Protein AF-A0A6N9HNX1-F1 (afdb_monomer)

Radius of gyration: 22.69 Å; Cα contacts (8 Å, |Δi|>4): 381; chains: 1; bounding box: 39×51×78 Å

Structure (mmCIF, N/CA/C/O backbone):
data_AF-A0A6N9HNX1-F1
#
_entry.id   AF-A0A6N9HNX1-F1
#
loop_
_atom_site.group_PDB
_atom_site.id
_atom_site.type_symbol
_atom_site.label_atom_id
_atom_site.label_alt_id
_atom_site.label_comp_id
_atom_site.label_asym_id
_atom_site.label_entity_id
_atom_site.label_seq_id
_atom_site.pdbx_PDB_ins_code
_atom_site.Cartn_x
_atom_site.Cartn_y
_atom_site.Cartn_z
_atom_site.occupancy
_atom_site.B_iso_or_equiv
_atom_site.auth_seq_id
_atom_site.auth_comp_id
_atom_site.auth_asym_id
_atom_site.auth_atom_id
_atom_site.pdbx_PDB_model_num
ATOM 1 N N . MET A 1 1 ? -22.669 -34.536 55.429 1.00 43.69 1 MET A N 1
ATOM 2 C CA . MET A 1 1 ? -21.230 -34.619 55.765 1.00 43.69 1 MET A CA 1
ATOM 3 C C . MET A 1 1 ? -20.493 -33.555 54.971 1.00 43.69 1 MET A C 1
ATOM 5 O O . MET A 1 1 ? -20.318 -33.711 53.773 1.00 43.69 1 MET A O 1
ATOM 9 N N . PHE A 1 2 ? -20.148 -32.450 55.628 1.00 37.94 2 PHE A N 1
ATOM 10 C CA . PHE A 1 2 ? -19.355 -31.355 55.070 1.00 37.94 2 PHE A CA 1
ATOM 11 C C . PHE A 1 2 ? -17.883 -31.584 55.429 1.00 37.94 2 PHE A C 1
ATOM 13 O O . PHE A 1 2 ? -17.575 -31.809 56.597 1.00 37.94 2 PHE A O 1
ATOM 20 N N . LYS A 1 3 ? -16.977 -31.499 54.452 1.00 35.88 3 LYS A N 1
ATOM 21 C CA . LYS A 1 3 ? -15.548 -31.274 54.706 1.00 35.88 3 LYS A CA 1
ATOM 22 C C . LYS A 1 3 ? -15.161 -29.941 54.074 1.00 35.88 3 LYS A C 1
ATOM 24 O O . LYS A 1 3 ? -14.852 -29.878 52.890 1.00 35.88 3 LYS A O 1
ATOM 29 N N . LEU A 1 4 ? -15.223 -28.882 54.884 1.00 38.66 4 LEU A N 1
ATOM 30 C CA . LEU A 1 4 ? -14.429 -27.676 54.669 1.00 38.66 4 LEU A CA 1
ATOM 31 C C . LEU A 1 4 ? -12.969 -28.047 54.928 1.00 38.66 4 LEU A C 1
ATOM 33 O O . LEU A 1 4 ? -12.674 -28.617 55.979 1.00 38.66 4 LEU A O 1
ATOM 37 N N . ASN A 1 5 ? -12.073 -27.705 54.005 1.00 36.31 5 ASN A N 1
ATOM 38 C CA . ASN A 1 5 ? -10.649 -27.683 54.298 1.00 36.31 5 ASN A CA 1
ATOM 39 C C . ASN A 1 5 ? -10.201 -26.228 54.409 1.00 36.31 5 ASN A C 1
ATOM 41 O O . ASN A 1 5 ? -10.336 -25.434 53.479 1.00 36.31 5 ASN A O 1
ATOM 45 N N . LEU A 1 6 ? -9.755 -25.911 55.617 1.00 41.69 6 LEU A N 1
ATOM 46 C CA . LEU A 1 6 ? -9.325 -24.619 56.107 1.00 41.69 6 LEU A CA 1
ATOM 47 C C . LEU A 1 6 ? -7.825 -24.512 55.819 1.00 41.69 6 LEU A C 1
ATOM 49 O O . LEU A 1 6 ? -7.036 -25.211 56.445 1.00 41.69 6 LEU A O 1
ATOM 53 N N . PHE A 1 7 ? -7.417 -23.648 54.898 1.00 39.09 7 PHE A N 1
ATOM 54 C CA . PHE A 1 7 ? -6.054 -23.125 54.903 1.00 39.09 7 PHE A CA 1
ATOM 55 C C . PHE A 1 7 ? -6.117 -21.624 54.662 1.00 39.09 7 PHE A C 1
ATOM 57 O O . PHE A 1 7 ? -6.238 -21.142 53.539 1.00 39.09 7 PHE A O 1
ATOM 64 N N . SER A 1 8 ? -6.073 -20.897 55.776 1.00 41.28 8 SER A N 1
ATOM 65 C CA . SER A 1 8 ? -5.733 -19.485 55.813 1.00 41.28 8 SER A CA 1
ATOM 66 C C . SER A 1 8 ? -4.320 -19.306 55.273 1.00 41.28 8 SER A C 1
ATOM 68 O O . SER A 1 8 ? -3.364 -19.804 55.866 1.00 41.28 8 SER A O 1
ATOM 70 N N . LEU A 1 9 ? -4.182 -18.536 54.199 1.00 34.50 9 LEU A N 1
ATOM 71 C CA . LEU A 1 9 ? -2.941 -17.837 53.900 1.00 34.50 9 LEU A CA 1
ATOM 72 C C . LEU A 1 9 ? -3.258 -16.341 53.900 1.00 34.50 9 LEU A C 1
ATOM 74 O O . LEU A 1 9 ? -3.745 -15.783 52.920 1.00 34.50 9 LEU A O 1
ATOM 78 N N . LEU A 1 10 ? -3.020 -15.708 55.049 1.00 45.84 10 LEU A N 1
ATOM 79 C CA . LEU A 1 10 ? -2.776 -14.274 55.100 1.00 45.84 10 LEU A CA 1
ATOM 80 C C . LEU A 1 10 ? -1.506 -14.012 54.286 1.00 45.84 10 LEU A C 1
ATOM 82 O O . LEU A 1 10 ? -0.419 -14.407 54.704 1.00 45.84 10 LEU A O 1
ATOM 86 N N . LEU A 1 11 ? -1.636 -13.328 53.152 1.00 42.19 11 LEU A N 1
ATOM 87 C CA . LEU A 1 11 ? -0.523 -12.606 52.554 1.00 42.19 11 LEU A CA 1
ATOM 88 C C . LEU A 1 11 ? -0.867 -11.121 52.554 1.00 42.19 11 LEU A C 1
ATOM 90 O O . LEU A 1 11 ? -1.954 -10.711 52.151 1.00 42.19 11 LEU A O 1
ATOM 94 N N . LEU A 1 12 ? 0.065 -10.356 53.107 1.00 41.34 12 LEU A N 1
ATOM 95 C CA . LEU A 1 12 ? -0.054 -8.955 53.456 1.00 41.34 12 LEU A CA 1
ATOM 96 C C . LEU A 1 12 ? -0.530 -8.089 52.286 1.00 41.34 12 LEU A C 1
ATOM 98 O O . LEU A 1 12 ? 0.006 -8.154 51.182 1.00 41.34 12 LEU A O 1
ATOM 102 N N . ALA A 1 13 ? -1.469 -7.195 52.591 1.00 43.78 13 ALA A N 1
ATOM 103 C CA . ALA A 1 13 ? -1.716 -6.001 51.806 1.00 43.78 13 ALA A CA 1
ATOM 104 C C . ALA A 1 13 ? -0.472 -5.100 51.864 1.00 43.78 13 ALA A C 1
ATOM 106 O O . ALA A 1 13 ? -0.318 -4.284 52.771 1.00 43.78 13 ALA A O 1
ATOM 107 N N . SER A 1 14 ? 0.425 -5.237 50.891 1.00 41.59 14 SER A N 1
ATOM 108 C CA . SER A 1 14 ? 1.328 -4.154 50.528 1.00 41.59 14 SER A CA 1
ATOM 109 C C . SER A 1 14 ? 0.573 -3.226 49.580 1.00 41.59 14 SER A C 1
ATOM 111 O O . SER A 1 14 ? 0.462 -3.463 48.379 1.00 41.59 14 SER A O 1
ATOM 113 N N . ILE A 1 15 ? 0.038 -2.137 50.133 1.00 47.09 15 ILE A N 1
ATOM 114 C CA . ILE A 1 15 ? -0.366 -0.965 49.351 1.00 47.09 15 ILE A CA 1
ATOM 115 C C . ILE A 1 15 ? 0.934 -0.294 48.891 1.00 47.09 15 ILE A C 1
ATOM 117 O O . ILE A 1 15 ? 1.400 0.691 49.454 1.00 47.09 15 ILE A O 1
ATOM 121 N N . GLY A 1 16 ? 1.580 -0.912 47.908 1.00 37.84 16 GLY A N 1
ATOM 122 C CA . GLY A 1 16 ? 2.677 -0.331 47.162 1.00 37.84 16 GLY A CA 1
ATOM 123 C C . GLY A 1 16 ? 2.089 0.426 45.987 1.00 37.84 16 GLY A C 1
ATOM 124 O O . GLY A 1 16 ? 1.813 -0.164 44.948 1.00 37.84 16 GLY A O 1
ATOM 125 N N . ASN A 1 17 ? 1.897 1.734 46.149 1.00 47.81 17 ASN A N 1
ATOM 126 C CA . ASN A 1 17 ? 1.758 2.651 45.024 1.00 47.81 17 ASN A CA 1
ATOM 127 C C . ASN A 1 17 ? 3.074 2.644 44.231 1.00 47.81 17 ASN A C 1
ATOM 129 O O . ASN A 1 17 ? 3.930 3.503 44.420 1.00 47.81 17 ASN A O 1
ATOM 133 N N . SER A 1 18 ? 3.248 1.673 43.342 1.00 43.50 18 SER A N 1
ATOM 134 C CA . SER A 1 18 ? 4.176 1.794 42.229 1.00 43.50 18 SER A CA 1
ATOM 135 C C . SER A 1 18 ? 3.348 1.857 40.956 1.00 43.50 18 SER A C 1
ATOM 137 O O . SER A 1 18 ? 2.824 0.868 40.451 1.00 43.50 18 SER A O 1
ATOM 139 N N . SER A 1 19 ? 3.222 3.063 40.407 1.00 46.66 19 SER A N 1
ATOM 140 C CA . SER A 1 19 ? 2.846 3.264 39.012 1.00 46.66 19 SER A CA 1
ATOM 141 C C . SER A 1 19 ? 3.982 2.750 38.121 1.00 46.66 19 SER A C 1
ATOM 143 O O . SER A 1 19 ? 4.679 3.516 37.460 1.00 46.66 19 SER A O 1
ATOM 145 N N . HIS A 1 20 ? 4.233 1.443 38.144 1.00 46.62 20 HIS A N 1
ATOM 146 C CA . HIS A 1 20 ? 5.058 0.782 37.152 1.00 46.62 20 HIS A CA 1
ATOM 147 C C . HIS A 1 20 ? 4.198 0.641 35.906 1.00 46.62 20 HIS A C 1
ATOM 149 O O . HIS A 1 20 ? 3.433 -0.311 35.753 1.00 46.62 20 HIS A O 1
ATOM 155 N N . ALA A 1 21 ? 4.301 1.630 35.018 1.00 60.34 21 ALA A N 1
ATOM 156 C CA . ALA A 1 21 ? 3.943 1.427 33.627 1.00 60.34 21 ALA A CA 1
ATOM 157 C C . ALA A 1 21 ? 4.683 0.163 33.163 1.00 60.34 21 ALA A C 1
ATOM 159 O O . ALA A 1 21 ? 5.912 0.137 33.107 1.00 60.34 21 ALA A O 1
ATOM 160 N N . ARG A 1 22 ? 3.938 -0.924 32.950 1.00 71.06 22 ARG A N 1
ATOM 161 C CA . ARG A 1 22 ? 4.498 -2.208 32.533 1.00 71.06 22 ARG A CA 1
ATOM 162 C C . ARG A 1 22 ? 5.140 -1.985 31.163 1.00 71.06 22 ARG A C 1
ATOM 164 O O . ARG A 1 22 ? 4.438 -1.613 30.224 1.00 71.06 22 ARG A O 1
ATOM 171 N N . ALA A 1 23 ? 6.460 -2.129 31.075 1.00 81.25 23 ALA A N 1
ATOM 172 C CA . ALA A 1 23 ? 7.172 -1.988 29.811 1.00 81.25 23 ALA A CA 1
ATOM 173 C C . ALA A 1 23 ? 6.644 -3.023 28.804 1.00 81.25 23 ALA A C 1
ATOM 175 O O . ALA A 1 23 ? 6.338 -4.157 29.182 1.00 81.25 23 ALA A O 1
ATOM 176 N N . LEU A 1 24 ? 6.503 -2.614 27.543 1.00 84.88 24 LEU A N 1
ATOM 177 C CA . LEU A 1 24 ? 6.085 -3.510 26.466 1.00 84.88 24 LEU A CA 1
ATOM 178 C C . LEU A 1 24 ? 7.206 -4.508 26.158 1.00 84.88 24 LEU A C 1
ATOM 180 O O . LEU A 1 24 ? 8.379 -4.142 26.179 1.00 84.88 24 LEU A O 1
ATOM 184 N N . THR A 1 25 ? 6.845 -5.750 25.845 1.00 89.00 25 THR A N 1
ATOM 185 C CA . THR A 1 25 ? 7.798 -6.736 25.315 1.00 89.00 25 THR A CA 1
ATOM 186 C C . THR A 1 25 ? 8.148 -6.417 23.860 1.00 89.00 25 THR A C 1
ATOM 188 O O . THR A 1 25 ? 7.364 -5.779 23.154 1.00 89.00 25 THR A O 1
ATOM 191 N N . ASP A 1 26 ? 9.282 -6.914 23.363 1.00 85.75 26 ASP A N 1
ATOM 192 C CA . ASP A 1 26 ? 9.661 -6.757 21.948 1.00 85.75 26 ASP A CA 1
ATOM 193 C C . ASP A 1 26 ? 8.599 -7.310 20.990 1.00 85.75 26 ASP A C 1
ATOM 195 O O . ASP A 1 26 ? 8.375 -6.777 19.906 1.00 85.75 26 ASP A O 1
ATOM 199 N N . GLU A 1 27 ? 7.925 -8.387 21.392 1.00 85.19 27 GLU A N 1
ATOM 200 C CA . GLU A 1 27 ? 6.818 -8.970 20.639 1.00 85.19 27 GLU A CA 1
ATOM 201 C C . GLU A 1 27 ? 5.619 -8.019 20.575 1.00 85.19 27 GLU A C 1
ATOM 203 O O . GLU A 1 27 ? 5.067 -7.796 19.500 1.00 85.19 27 GLU A O 1
ATOM 208 N N . GLN A 1 28 ? 5.264 -7.386 21.697 1.00 85.75 28 GLN A N 1
ATOM 209 C CA . GLN A 1 28 ? 4.213 -6.369 21.728 1.00 85.75 28 GLN A CA 1
ATOM 210 C C . GLN A 1 28 ? 4.594 -5.149 20.888 1.00 85.75 28 GLN A C 1
ATOM 212 O O . GLN A 1 28 ? 3.758 -4.643 20.141 1.00 85.75 28 GLN A O 1
ATOM 217 N N . ILE A 1 29 ? 5.850 -4.697 20.958 1.00 85.44 29 ILE A N 1
ATOM 218 C CA . ILE A 1 29 ? 6.353 -3.586 20.142 1.00 85.44 29 ILE A CA 1
ATOM 219 C C . ILE A 1 29 ? 6.248 -3.932 18.655 1.00 85.44 29 ILE A C 1
ATOM 221 O O . ILE A 1 29 ? 5.712 -3.129 17.891 1.00 85.44 29 ILE A O 1
ATOM 225 N N . ARG A 1 30 ? 6.688 -5.124 18.236 1.00 83.06 30 ARG A N 1
ATOM 226 C CA . ARG A 1 30 ? 6.551 -5.593 16.847 1.00 83.06 30 ARG A CA 1
ATOM 227 C C . ARG A 1 30 ? 5.093 -5.670 16.408 1.00 83.06 30 ARG A C 1
ATOM 229 O O . ARG A 1 30 ? 4.748 -5.109 15.372 1.00 83.06 30 ARG A O 1
ATOM 236 N N . ALA A 1 31 ? 4.227 -6.285 17.211 1.00 84.81 31 ALA A N 1
ATOM 237 C CA . ALA A 1 31 ? 2.800 -6.373 16.916 1.00 84.81 31 ALA A CA 1
ATOM 238 C C . ALA A 1 31 ? 2.181 -4.982 16.713 1.00 84.81 31 ALA A C 1
ATOM 240 O O . ALA A 1 31 ? 1.452 -4.766 15.749 1.00 84.81 31 ALA A O 1
ATOM 241 N N . ILE A 1 32 ? 2.529 -4.016 17.564 1.00 85.12 32 ILE A N 1
ATOM 242 C CA . ILE A 1 32 ? 2.061 -2.631 17.459 1.00 85.12 32 ILE A CA 1
ATOM 243 C C . ILE A 1 32 ? 2.645 -1.915 16.227 1.00 85.12 32 ILE A C 1
ATOM 245 O O . ILE A 1 32 ? 1.957 -1.114 15.593 1.00 85.12 32 ILE A O 1
ATOM 249 N N . SER A 1 33 ? 3.908 -2.181 15.895 1.00 83.25 33 SER A N 1
ATOM 250 C CA . SER A 1 33 ? 4.638 -1.484 14.828 1.00 83.25 33 SER A CA 1
ATOM 251 C C . SER A 1 33 ? 4.236 -1.959 13.432 1.00 83.25 33 SER A C 1
ATOM 253 O O . SER A 1 33 ? 4.262 -1.165 12.493 1.00 83.25 33 SER A O 1
ATOM 255 N N . TYR A 1 34 ? 3.804 -3.216 13.299 1.00 85.25 34 TYR A N 1
ATOM 256 C CA . TYR A 1 34 ? 3.475 -3.847 12.015 1.00 85.25 34 TYR A CA 1
ATOM 257 C C . TYR A 1 34 ? 1.984 -4.176 11.838 1.00 85.25 34 TYR A C 1
ATOM 259 O O . TYR A 1 34 ? 1.606 -4.800 10.848 1.00 85.25 34 TYR A O 1
ATOM 267 N N . THR A 1 35 ? 1.128 -3.737 12.768 1.00 91.75 35 THR A N 1
ATOM 268 C CA . THR A 1 35 ? -0.332 -3.841 12.635 1.00 91.75 35 THR A CA 1
ATOM 269 C C . THR A 1 35 ? -0.941 -2.482 12.329 1.00 91.75 35 THR A C 1
ATOM 271 O O . THR A 1 35 ? -0.860 -1.554 13.134 1.00 91.75 35 THR A O 1
ATOM 274 N N . TYR A 1 36 ? -1.597 -2.380 11.179 1.00 94.56 36 TYR A N 1
ATOM 275 C CA . TYR A 1 36 ? -2.281 -1.181 10.715 1.00 94.56 36 TYR A CA 1
ATOM 276 C C . TYR A 1 36 ? -3.784 -1.354 10.957 1.00 94.56 36 TYR A C 1
ATOM 278 O O . TYR A 1 36 ? -4.438 -2.082 10.208 1.00 94.56 36 TYR A O 1
ATOM 286 N N . PRO A 1 37 ? -4.364 -0.728 11.994 1.00 95.31 37 PRO A N 1
ATOM 287 C CA . PRO A 1 37 ? -5.799 -0.828 12.223 1.00 95.31 37 PRO A CA 1
ATOM 288 C C . PRO A 1 37 ? -6.551 -0.136 11.083 1.00 95.31 37 PRO A C 1
ATOM 290 O O . PRO A 1 37 ? -6.201 0.985 10.713 1.00 95.31 37 PRO A O 1
ATOM 293 N N . THR A 1 38 ? -7.593 -0.775 10.553 1.00 96.50 38 THR A N 1
ATOM 294 C CA . THR A 1 38 ? -8.494 -0.225 9.525 1.00 96.50 38 THR A CA 1
ATOM 295 C C . THR A 1 38 ? -9.955 -0.343 9.974 1.00 96.50 38 THR A C 1
ATOM 297 O O . THR A 1 38 ? -10.275 -1.026 10.949 1.00 96.50 38 THR A O 1
ATOM 300 N N . THR A 1 39 ? -10.875 0.292 9.248 1.00 96.19 39 THR A N 1
ATOM 301 C CA . THR A 1 39 ? -12.329 0.134 9.454 1.00 96.19 39 THR A CA 1
ATOM 302 C C . THR A 1 39 ? -12.816 -1.302 9.237 1.00 96.19 39 THR A C 1
ATOM 304 O O . THR A 1 39 ? -13.885 -1.660 9.725 1.00 96.19 39 THR A O 1
ATOM 307 N N . PHE A 1 40 ? -12.025 -2.133 8.553 1.00 96.75 40 PHE A N 1
ATOM 308 C CA . PHE A 1 40 ? -12.322 -3.532 8.243 1.00 96.75 40 PHE A CA 1
ATOM 309 C C . PHE A 1 40 ? -11.525 -4.527 9.102 1.00 96.75 40 PHE A C 1
ATOM 311 O O . PHE A 1 40 ? -11.538 -5.726 8.825 1.00 96.75 40 PHE A O 1
ATOM 318 N N . GLY A 1 41 ? -10.838 -4.044 10.141 1.00 96.19 41 GLY A N 1
ATOM 319 C CA . GLY A 1 41 ? -9.979 -4.843 11.014 1.00 96.19 41 GLY A CA 1
ATOM 320 C C . GLY A 1 41 ? -8.494 -4.581 10.784 1.00 96.19 41 GLY A C 1
ATOM 321 O O . GLY A 1 41 ? -8.103 -3.576 10.187 1.00 96.19 41 GLY A O 1
ATOM 322 N N . ASP A 1 42 ? -7.659 -5.481 11.285 1.00 96.44 42 ASP A N 1
ATOM 323 C CA . ASP A 1 42 ? -6.209 -5.310 11.269 1.00 96.44 42 ASP A CA 1
ATOM 324 C C . ASP A 1 42 ? -5.606 -5.706 9.921 1.00 96.44 42 ASP A C 1
ATOM 326 O O . ASP A 1 42 ? -5.786 -6.838 9.462 1.00 96.44 42 ASP A O 1
ATOM 330 N N . LEU A 1 43 ? -4.849 -4.787 9.326 1.00 97.31 43 LEU A N 1
ATOM 331 C CA . LEU A 1 43 ? -3.989 -5.038 8.178 1.00 97.31 43 LEU A CA 1
ATOM 332 C C . LEU A 1 43 ? -2.571 -5.364 8.671 1.00 97.31 43 LEU A C 1
ATOM 334 O O . LEU A 1 43 ? -1.984 -4.605 9.446 1.00 97.31 43 LEU A O 1
ATOM 338 N N . LYS A 1 44 ? -2.028 -6.499 8.233 1.00 96.56 44 LYS A N 1
ATOM 339 C CA . LYS A 1 44 ? -0.738 -7.036 8.682 1.00 96.56 44 LYS A CA 1
ATOM 340 C C . LYS A 1 44 ? 0.106 -7.486 7.498 1.00 96.56 44 LYS A C 1
ATOM 342 O O . LYS A 1 44 ? -0.414 -7.974 6.497 1.00 96.56 44 LYS A O 1
ATOM 347 N N . PHE A 1 45 ? 1.410 -7.323 7.645 1.00 95.81 45 PHE A N 1
ATOM 348 C CA . PHE A 1 45 ? 2.415 -7.643 6.643 1.00 95.81 45 PHE A CA 1
ATOM 349 C C . PHE A 1 45 ? 3.230 -8.828 7.153 1.00 95.81 45 PHE A C 1
ATOM 351 O O . PHE A 1 45 ? 3.721 -8.781 8.281 1.00 95.81 45 PHE A O 1
ATOM 358 N N . TYR A 1 46 ? 3.325 -9.892 6.356 1.00 95.62 46 TYR A N 1
ATOM 359 C CA . TYR A 1 46 ? 4.008 -11.124 6.742 1.00 95.62 46 TYR A CA 1
ATOM 360 C C . TYR A 1 46 ? 5.119 -11.470 5.759 1.00 95.62 46 TYR A C 1
ATOM 362 O O . TYR A 1 46 ? 4.892 -11.466 4.546 1.00 95.62 46 TYR A O 1
ATOM 370 N N . ASP A 1 47 ? 6.298 -11.801 6.280 1.00 95.31 47 ASP A N 1
ATOM 371 C CA . ASP A 1 47 ? 7.417 -12.329 5.501 1.00 95.31 47 ASP A CA 1
ATOM 372 C C . ASP A 1 47 ? 7.150 -13.773 5.019 1.00 95.31 47 ASP A C 1
ATOM 374 O O . ASP A 1 47 ? 6.089 -14.364 5.244 1.00 95.31 47 ASP A O 1
ATOM 378 N N . ALA A 1 48 ? 8.131 -14.366 4.336 1.00 94.06 48 ALA A N 1
ATOM 379 C CA . ALA A 1 48 ? 8.045 -15.743 3.847 1.00 94.06 48 ALA A CA 1
ATOM 380 C C . ALA A 1 48 ? 8.047 -16.813 4.963 1.00 94.06 48 ALA A C 1
ATOM 382 O O . ALA A 1 48 ? 7.811 -17.983 4.672 1.00 94.06 48 ALA A O 1
ATOM 383 N N . ASN A 1 49 ? 8.320 -16.433 6.216 1.00 95.94 49 ASN A N 1
ATOM 384 C CA . ASN A 1 49 ? 8.397 -17.316 7.382 1.00 95.94 49 ASN A CA 1
ATOM 385 C C . ASN A 1 49 ? 7.240 -17.083 8.371 1.00 95.94 49 ASN A C 1
ATOM 387 O O . ASN A 1 49 ? 7.370 -17.440 9.544 1.00 95.94 49 ASN A O 1
ATOM 391 N N . ASP A 1 50 ? 6.153 -16.445 7.926 1.00 95.06 50 ASP A N 1
ATOM 392 C CA . ASP A 1 50 ? 4.970 -16.119 8.734 1.00 95.06 50 ASP A CA 1
ATOM 393 C C . ASP A 1 50 ? 5.230 -15.155 9.904 1.00 95.06 50 ASP A C 1
ATOM 395 O O . ASP A 1 50 ? 4.486 -15.129 10.889 1.00 95.06 50 ASP A O 1
ATOM 399 N N . ARG A 1 51 ? 6.260 -14.313 9.803 1.00 94.31 51 ARG A N 1
ATOM 400 C CA . ARG A 1 51 ? 6.585 -13.293 10.808 1.00 94.31 51 ARG A CA 1
ATOM 401 C C . ARG A 1 51 ? 6.122 -11.923 10.348 1.00 94.31 51 ARG A C 1
ATOM 403 O O . ARG A 1 51 ? 6.168 -11.614 9.163 1.00 94.31 51 ARG A O 1
ATOM 410 N N . LEU A 1 52 ? 5.714 -11.087 11.303 1.00 93.50 52 LEU A N 1
ATOM 411 C CA . LEU A 1 52 ? 5.410 -9.685 11.026 1.00 93.50 52 LEU A CA 1
ATOM 412 C C . LEU A 1 52 ? 6.678 -8.947 10.590 1.00 93.50 52 LEU A C 1
ATOM 414 O O . LEU A 1 52 ? 7.623 -8.853 11.375 1.00 93.50 52 LEU A O 1
ATOM 418 N N . ASP A 1 53 ? 6.664 -8.413 9.373 1.00 92.50 53 ASP A N 1
ATOM 419 C CA . ASP A 1 53 ? 7.784 -7.684 8.775 1.00 92.50 53 ASP A CA 1
ATOM 420 C C . ASP A 1 53 ? 7.270 -6.670 7.740 1.00 92.50 53 ASP A C 1
ATOM 422 O O . ASP A 1 53 ? 6.189 -6.842 7.181 1.00 92.50 53 ASP A O 1
ATOM 426 N N . ILE A 1 54 ? 8.037 -5.613 7.474 1.00 88.69 54 ILE A N 1
ATOM 427 C CA . ILE A 1 54 ? 7.750 -4.658 6.395 1.00 88.69 54 ILE A CA 1
ATOM 428 C C . ILE A 1 54 ? 8.141 -5.200 5.023 1.00 88.69 54 ILE A C 1
ATOM 430 O O . ILE A 1 54 ? 7.561 -4.757 4.043 1.00 88.69 54 ILE A O 1
ATOM 434 N N . MET A 1 55 ? 9.071 -6.153 4.931 1.00 93.44 55 MET A N 1
ATOM 435 C CA . MET A 1 55 ? 9.398 -6.857 3.689 1.00 93.44 55 MET A CA 1
ATOM 436 C C . MET A 1 55 ? 8.487 -8.074 3.522 1.00 93.44 55 MET A C 1
ATOM 438 O O . MET A 1 55 ? 8.846 -9.207 3.844 1.00 93.44 55 MET A O 1
ATOM 442 N N . ALA A 1 56 ? 7.269 -7.835 3.047 1.00 95.38 56 ALA A N 1
ATOM 443 C CA . ALA A 1 56 ? 6.217 -8.834 3.108 1.00 95.38 56 ALA A CA 1
ATOM 444 C C . ALA A 1 56 ? 6.146 -9.722 1.860 1.00 95.38 56 ALA A C 1
ATOM 446 O O . ALA A 1 56 ? 6.098 -9.240 0.728 1.00 95.38 56 ALA A O 1
ATOM 447 N N . ALA A 1 57 ? 6.027 -11.029 2.078 1.00 96.44 57 ALA A N 1
ATOM 448 C CA . ALA A 1 57 ? 5.620 -12.000 1.066 1.00 96.44 57 ALA A CA 1
ATOM 449 C C . ALA A 1 57 ? 4.090 -12.056 0.900 1.00 96.44 57 ALA A C 1
ATOM 451 O O . ALA A 1 57 ? 3.596 -12.612 -0.081 1.00 96.44 57 ALA A O 1
ATOM 452 N N . ARG A 1 58 ? 3.327 -11.493 1.848 1.00 97.12 58 ARG A N 1
ATOM 453 C CA . ARG A 1 58 ? 1.874 -11.305 1.739 1.00 97.12 58 ARG A CA 1
ATOM 454 C C . ARG A 1 58 ? 1.360 -10.203 2.658 1.00 97.12 58 ARG A C 1
ATOM 456 O O . ARG A 1 58 ? 1.945 -9.924 3.705 1.00 97.12 58 ARG A O 1
ATOM 463 N N . ILE A 1 59 ? 0.204 -9.657 2.304 1.00 97.50 59 ILE A N 1
ATOM 464 C CA . ILE A 1 59 ? -0.569 -8.764 3.167 1.00 97.50 59 ILE A CA 1
ATOM 465 C C . ILE A 1 59 ? -1.888 -9.439 3.518 1.00 97.50 59 ILE A C 1
ATOM 467 O O . ILE A 1 59 ? -2.611 -9.924 2.641 1.00 97.50 59 ILE A O 1
ATOM 471 N N . GLU A 1 60 ? -2.218 -9.432 4.804 1.00 97.75 60 GLU A N 1
ATOM 472 C CA . GLU A 1 60 ? -3.472 -9.957 5.324 1.00 97.75 60 GLU A CA 1
ATOM 473 C C . GLU A 1 60 ? -4.341 -8.849 5.905 1.00 97.75 60 GLU A C 1
ATOM 475 O O . GLU A 1 60 ? -3.851 -7.947 6.581 1.00 97.75 60 GLU A O 1
ATOM 480 N N . LEU A 1 61 ? -5.650 -8.963 5.690 1.00 97.75 61 LEU A N 1
ATOM 481 C CA . LEU A 1 61 ? -6.668 -8.176 6.371 1.00 97.75 61 LEU A CA 1
ATOM 482 C C . LEU A 1 61 ? -7.547 -9.125 7.179 1.00 97.75 61 LEU A C 1
ATOM 484 O O . LEU A 1 61 ? -8.180 -10.017 6.615 1.00 97.75 61 LEU A O 1
ATOM 488 N N . ASN A 1 62 ? -7.576 -8.936 8.499 1.00 94.19 62 ASN A N 1
ATOM 489 C CA . ASN A 1 62 ? -8.324 -9.787 9.426 1.00 94.19 62 ASN A CA 1
ATOM 490 C C . ASN A 1 62 ? -8.039 -11.295 9.224 1.00 94.19 62 ASN A C 1
ATOM 492 O O . ASN A 1 62 ? -8.952 -12.113 9.123 1.00 94.19 62 ASN A O 1
ATOM 496 N N . SER A 1 63 ? -6.753 -11.654 9.142 1.00 93.06 63 SER A N 1
ATOM 497 C CA . SER A 1 63 ? -6.255 -13.031 8.937 1.00 93.06 63 SER A CA 1
ATOM 498 C C . SER A 1 6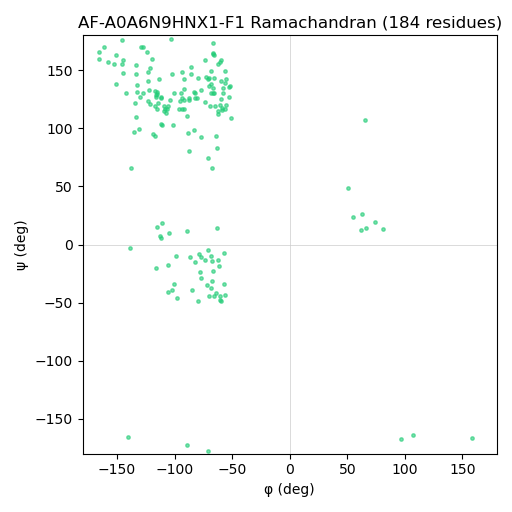3 ? -6.593 -13.664 7.577 1.00 93.06 63 SER A C 1
ATOM 500 O O . SER A 1 63 ? -6.484 -14.877 7.404 1.00 93.06 63 SER A O 1
ATOM 502 N N . LYS A 1 64 ? -7.034 -12.866 6.597 1.00 96.94 64 LYS A N 1
ATOM 503 C CA . LYS A 1 64 ? -7.247 -13.308 5.215 1.00 96.94 64 LYS A CA 1
ATOM 504 C C . LYS A 1 64 ? -6.230 -12.637 4.304 1.0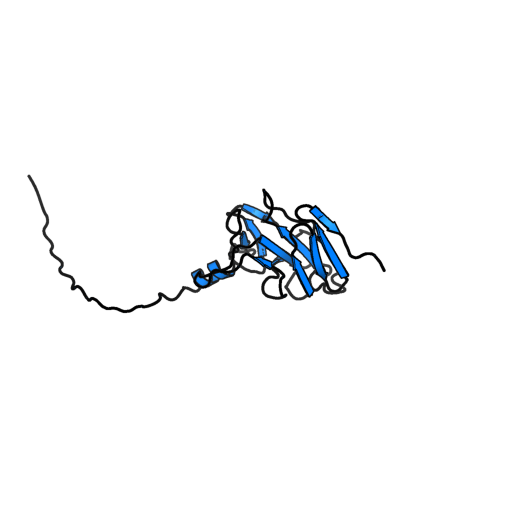0 96.94 64 LYS A C 1
ATOM 506 O O . LYS A 1 64 ? -6.159 -11.411 4.276 1.00 96.94 64 LYS A O 1
ATOM 511 N N . SER A 1 65 ? -5.501 -13.425 3.517 1.00 97.19 65 SER A N 1
ATOM 512 C CA . SER A 1 65 ? -4.619 -12.890 2.473 1.00 97.19 65 SER A CA 1
ATOM 513 C C . SER A 1 65 ? -5.424 -12.074 1.459 1.00 97.19 65 SER A C 1
ATOM 515 O O . SER A 1 65 ? -6.412 -12.564 0.902 1.00 97.19 65 SER A O 1
ATOM 517 N N . ILE A 1 66 ? -5.017 -10.821 1.254 1.00 97.31 66 ILE A N 1
ATOM 518 C CA . ILE A 1 66 ? -5.635 -9.900 0.290 1.00 97.31 66 ILE A CA 1
ATOM 519 C C . ILE A 1 66 ? -4.683 -9.492 -0.831 1.00 97.31 66 ILE A C 1
ATOM 521 O O . ILE A 1 66 ? -5.146 -9.043 -1.876 1.00 97.31 66 ILE A O 1
ATOM 525 N N . LEU A 1 67 ? -3.370 -9.637 -0.630 1.00 97.19 67 LEU A N 1
ATOM 526 C CA . LEU A 1 67 ? -2.378 -9.264 -1.626 1.00 97.19 67 LEU A CA 1
ATOM 527 C C . LEU A 1 67 ? -1.121 -10.124 -1.515 1.00 97.19 67 LEU A C 1
ATOM 529 O O . LEU A 1 67 ? -0.611 -10.367 -0.420 1.00 97.19 67 LEU A O 1
ATOM 533 N N . LEU A 1 68 ? -0.617 -10.527 -2.678 1.00 97.12 68 LEU A N 1
ATOM 534 C CA . LEU A 1 68 ? 0.667 -11.193 -2.867 1.00 97.12 68 LEU A CA 1
ATOM 535 C C . LEU A 1 68 ? 1.535 -10.356 -3.820 1.00 97.12 68 LEU A C 1
ATOM 537 O O . LEU A 1 68 ? 0.975 -9.659 -4.682 1.00 97.12 68 LEU A O 1
ATOM 541 N N . PRO A 1 69 ? 2.874 -10.433 -3.697 1.00 94.69 69 PRO A N 1
ATOM 542 C CA . PRO A 1 69 ? 3.774 -9.893 -4.697 1.00 94.69 69 PRO A CA 1
ATOM 543 C C . PRO A 1 69 ? 3.485 -10.487 -6.079 1.00 94.69 69 PRO A C 1
ATOM 545 O O . PRO A 1 69 ? 3.072 -11.644 -6.203 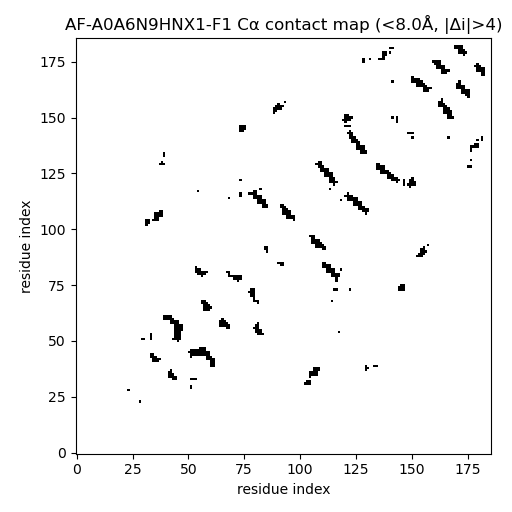1.00 94.69 69 PRO A O 1
ATOM 548 N N . THR A 1 70 ? 3.734 -9.715 -7.129 1.00 91.31 70 THR A N 1
ATOM 549 C CA . THR A 1 70 ? 3.700 -10.210 -8.505 1.00 91.31 70 THR A CA 1
ATOM 550 C C . THR A 1 70 ? 4.697 -11.361 -8.650 1.00 91.31 70 THR A C 1
ATOM 552 O O . THR A 1 70 ? 5.840 -11.264 -8.205 1.00 91.31 70 THR A O 1
ATOM 555 N N . SER A 1 71 ? 4.290 -12.451 -9.305 1.00 85.62 71 SER A N 1
ATOM 556 C CA . SER A 1 71 ? 5.151 -13.626 -9.528 1.00 85.62 71 SER A CA 1
ATOM 557 C C . SER A 1 71 ? 6.325 -13.357 -10.479 1.00 85.62 71 SER A C 1
ATOM 559 O O . SER A 1 71 ? 7.250 -14.162 -10.580 1.00 85.62 71 SER A O 1
ATOM 561 N N . THR A 1 72 ? 6.280 -12.242 -11.206 1.00 81.88 72 THR A N 1
ATOM 562 C CA . THR A 1 72 ? 7.318 -11.806 -12.137 1.00 81.88 72 THR A CA 1
ATOM 563 C C . THR A 1 72 ? 8.526 -11.293 -11.365 1.00 81.88 72 THR A C 1
ATOM 565 O O . THR A 1 72 ? 8.423 -10.343 -10.590 1.00 81.88 72 THR A O 1
ATOM 568 N N . ARG A 1 73 ? 9.691 -11.891 -11.621 1.00 83.38 73 ARG A N 1
ATOM 569 C CA . ARG A 1 73 ? 10.969 -11.396 -11.101 1.00 83.38 73 ARG A CA 1
ATOM 570 C C . ARG A 1 73 ? 11.268 -9.993 -11.635 1.00 83.38 73 ARG A C 1
ATOM 572 O O . ARG A 1 73 ? 10.747 -9.597 -12.679 1.00 83.38 73 ARG A O 1
ATOM 579 N N . ASP A 1 74 ? 12.072 -9.231 -10.905 1.00 82.25 74 ASP A N 1
ATOM 580 C CA . ASP A 1 74 ? 12.585 -7.949 -11.399 1.00 82.25 74 ASP A CA 1
ATOM 581 C C . ASP A 1 74 ? 13.551 -8.136 -12.590 1.00 82.25 74 ASP A C 1
ATOM 583 O O . ASP A 1 74 ? 13.920 -9.265 -12.930 1.00 82.25 74 ASP A O 1
ATOM 587 N N . GLY A 1 75 ? 13.984 -7.035 -13.216 1.00 79.69 75 GLY A N 1
ATOM 588 C CA . GLY A 1 75 ? 14.970 -7.045 -14.309 1.00 79.69 75 GLY A CA 1
ATOM 589 C C . GLY A 1 75 ? 16.325 -7.691 -13.965 1.00 79.69 75 GLY A C 1
ATOM 590 O O . GLY A 1 75 ? 17.145 -7.913 -14.853 1.00 79.69 75 GLY A O 1
ATOM 591 N N . TRP A 1 76 ? 16.562 -8.041 -12.696 1.00 83.81 76 TRP A N 1
ATOM 592 C CA . TRP A 1 76 ? 17.754 -8.734 -12.204 1.00 83.81 76 TRP A CA 1
ATOM 593 C C . TRP A 1 76 ? 17.472 -10.168 -11.723 1.00 83.81 76 TRP A C 1
ATOM 595 O O . TRP A 1 76 ? 18.368 -10.831 -11.201 1.00 83.81 76 TRP A O 1
ATOM 605 N N . GLY A 1 77 ? 16.248 -10.675 -11.889 1.00 85.56 77 GLY A N 1
ATOM 606 C CA . GLY A 1 77 ? 15.874 -12.036 -11.514 1.00 85.56 77 GLY A CA 1
ATOM 607 C C . GLY A 1 77 ? 15.552 -12.243 -10.028 1.00 85.56 77 GLY A C 1
ATOM 608 O O . GLY A 1 77 ? 15.466 -13.401 -9.602 1.00 85.56 77 GLY A O 1
ATOM 609 N N . ASN A 1 78 ? 15.360 -11.181 -9.241 1.00 88.62 78 ASN A N 1
ATOM 610 C CA . ASN A 1 78 ? 15.028 -11.274 -7.818 1.00 88.62 78 ASN A CA 1
ATOM 611 C C . ASN A 1 78 ? 13.523 -11.435 -7.577 1.00 88.62 78 ASN A C 1
ATOM 613 O O . ASN A 1 78 ? 12.687 -10.960 -8.348 1.00 88.62 78 ASN A O 1
ATOM 617 N N . THR A 1 79 ? 13.192 -12.073 -6.454 1.00 91.00 79 THR A N 1
ATOM 618 C CA . THR A 1 79 ? 11.831 -12.109 -5.910 1.00 91.00 79 THR A CA 1
ATOM 619 C C . THR A 1 79 ? 11.448 -10.741 -5.350 1.00 91.00 79 THR A C 1
ATOM 621 O O . THR A 1 79 ? 12.273 -10.057 -4.743 1.00 91.00 79 THR A O 1
ATOM 624 N N . LEU A 1 80 ? 10.187 -10.362 -5.544 1.00 93.44 80 LEU A N 1
ATOM 625 C CA . LEU A 1 80 ? 9.621 -9.110 -5.056 1.00 93.44 80 LEU A CA 1
ATOM 626 C C . LEU A 1 80 ? 8.942 -9.302 -3.695 1.00 93.44 80 LEU A C 1
ATOM 628 O O . LEU A 1 80 ? 8.368 -10.354 -3.419 1.00 93.44 80 LEU A O 1
ATOM 632 N N . SER A 1 81 ? 8.978 -8.248 -2.889 1.00 95.69 81 SER A N 1
ATOM 633 C CA . SER A 1 81 ? 8.277 -8.098 -1.615 1.00 95.69 81 SER A CA 1
ATOM 634 C C . SER A 1 81 ? 7.328 -6.900 -1.685 1.00 95.69 81 SER A C 1
ATOM 636 O O . SER A 1 81 ? 7.500 -6.002 -2.512 1.00 95.69 81 SER A O 1
ATOM 638 N N . LEU A 1 82 ? 6.339 -6.873 -0.797 1.00 96.50 82 LEU A N 1
ATOM 639 C CA . LEU A 1 82 ? 5.429 -5.750 -0.589 1.00 96.50 82 LEU A CA 1
ATOM 640 C C . LEU A 1 82 ? 5.871 -4.964 0.645 1.00 96.50 82 LEU A C 1
ATOM 642 O O . LEU A 1 82 ? 6.067 -5.566 1.696 1.00 96.50 82 LEU A O 1
ATOM 646 N N . MET A 1 83 ? 5.994 -3.643 0.532 1.00 95.50 83 MET A N 1
ATOM 647 C CA . MET A 1 83 ? 6.484 -2.772 1.605 1.00 95.50 83 MET A CA 1
ATOM 648 C C . MET A 1 83 ? 5.555 -1.577 1.832 1.00 95.50 83 MET A C 1
ATOM 650 O O . MET A 1 83 ? 5.245 -0.866 0.875 1.00 95.50 83 MET A O 1
ATOM 654 N N . PRO A 1 84 ? 5.092 -1.320 3.067 1.00 95.38 84 PRO A N 1
ATOM 655 C CA . PRO A 1 84 ? 4.347 -0.105 3.370 1.00 95.38 84 PRO A CA 1
ATOM 656 C C . PRO A 1 84 ? 5.285 1.109 3.323 1.00 95.38 84 PRO A C 1
ATOM 658 O O . PRO A 1 84 ? 6.387 1.072 3.860 1.00 95.38 84 PRO A O 1
ATOM 661 N N . MET A 1 85 ? 4.844 2.208 2.708 1.00 94.31 85 MET A N 1
ATOM 662 C CA . MET A 1 85 ? 5.680 3.408 2.527 1.00 94.31 85 MET A CA 1
ATOM 663 C C . MET A 1 85 ? 5.593 4.417 3.690 1.00 94.31 85 MET A C 1
ATOM 665 O O . MET A 1 85 ? 6.050 5.554 3.576 1.00 94.31 85 MET A O 1
ATOM 669 N N . ASP A 1 86 ? 4.993 4.028 4.813 1.00 86.75 86 ASP A N 1
ATOM 670 C CA . ASP A 1 86 ? 4.577 4.894 5.923 1.00 86.75 86 ASP A CA 1
ATOM 671 C C . ASP A 1 86 ? 5.722 5.435 6.805 1.00 86.75 86 ASP A C 1
ATOM 673 O O . ASP A 1 86 ? 5.492 6.356 7.591 1.00 86.75 86 ASP A O 1
ATOM 677 N N . GLY A 1 87 ? 6.934 4.883 6.684 1.00 79.38 87 GLY A N 1
ATOM 678 C CA . GLY A 1 87 ? 8.132 5.330 7.408 1.00 79.38 87 GLY A CA 1
ATOM 679 C C . GLY A 1 87 ? 9.153 6.104 6.566 1.00 79.38 87 GLY A C 1
ATOM 680 O O . GLY A 1 87 ? 9.998 6.798 7.127 1.00 79.38 87 GLY A O 1
ATOM 681 N N . GLU A 1 88 ? 9.080 6.006 5.238 1.00 80.38 88 GLU A N 1
ATOM 682 C CA . GLU A 1 88 ? 10.109 6.547 4.337 1.00 80.38 88 GLU A CA 1
ATOM 683 C C . GLU A 1 88 ? 9.719 7.890 3.722 1.00 80.38 88 GLU A C 1
ATOM 685 O O . GLU A 1 88 ? 10.574 8.748 3.496 1.00 80.38 88 GLU A O 1
ATOM 690 N N . VAL A 1 89 ? 8.425 8.085 3.447 1.00 87.06 89 VAL A N 1
ATOM 691 C CA . VAL A 1 89 ? 7.942 9.258 2.719 1.00 87.06 89 VAL A CA 1
ATOM 692 C C . VAL A 1 89 ? 6.819 9.950 3.488 1.00 87.06 89 VAL A C 1
ATOM 694 O O . VAL A 1 89 ? 5.838 9.301 3.870 1.00 87.06 89 VAL A O 1
ATOM 697 N N . PRO A 1 90 ? 6.903 11.281 3.687 1.00 79.25 90 PRO A N 1
ATOM 698 C CA . PRO A 1 90 ? 5.827 12.042 4.298 1.00 79.25 90 PRO A CA 1
ATOM 699 C C . PRO A 1 90 ? 4.485 11.777 3.613 1.00 79.25 90 PRO A C 1
ATOM 701 O O . PRO A 1 90 ? 4.382 11.762 2.387 1.00 79.25 90 PRO A O 1
ATOM 704 N N . ASN A 1 91 ? 3.444 11.607 4.427 1.00 91.38 91 ASN A N 1
ATOM 705 C CA . ASN A 1 91 ? 2.061 11.428 3.986 1.00 91.38 91 ASN A CA 1
ATOM 706 C C . ASN A 1 91 ? 1.794 10.185 3.123 1.00 91.38 91 ASN A C 1
ATOM 708 O O . ASN A 1 91 ? 0.704 10.083 2.579 1.00 91.38 91 ASN A O 1
ATOM 712 N N . ALA A 1 92 ? 2.699 9.208 3.017 1.00 94.06 92 ALA A N 1
ATOM 713 C CA . ALA A 1 92 ? 2.419 7.961 2.290 1.00 94.06 92 ALA A CA 1
ATOM 714 C C . ALA A 1 92 ? 1.257 7.132 2.884 1.00 94.06 92 ALA A C 1
ATOM 716 O O . ALA A 1 92 ? 0.737 6.215 2.245 1.00 94.06 92 ALA A O 1
ATOM 717 N N . ILE A 1 93 ? 0.835 7.481 4.101 1.00 95.31 93 ILE A N 1
ATOM 718 C CA . ILE A 1 93 ? -0.336 6.952 4.790 1.00 95.31 93 ILE A CA 1
ATOM 719 C C . ILE A 1 93 ? -1.361 8.071 5.042 1.00 95.31 93 ILE A C 1
ATOM 721 O O . ILE A 1 93 ? -1.022 9.141 5.551 1.00 95.31 93 ILE A O 1
ATOM 725 N N . ASP A 1 94 ? -2.627 7.809 4.714 1.00 96.25 94 ASP A N 1
ATOM 726 C CA . ASP A 1 94 ? -3.780 8.585 5.181 1.00 96.25 94 ASP A CA 1
ATOM 727 C C . ASP A 1 94 ? -4.280 7.930 6.466 1.00 96.25 94 ASP A C 1
ATOM 729 O O . ASP A 1 94 ? -4.712 6.772 6.460 1.00 96.25 94 ASP A O 1
ATOM 733 N N . SER A 1 95 ? -4.215 8.645 7.584 1.00 94.38 95 SER A N 1
ATOM 734 C CA . SER A 1 95 ? -4.638 8.116 8.876 1.00 94.38 95 SER A CA 1
ATOM 735 C C . SER A 1 95 ? -5.509 9.104 9.638 1.00 94.38 95 SER A C 1
ATOM 737 O O . SER A 1 95 ? -5.471 10.319 9.442 1.00 94.38 95 SER A O 1
ATOM 739 N N . SER A 1 96 ? -6.354 8.571 10.514 1.00 91.31 96 SER A N 1
ATOM 740 C CA . SER A 1 96 ? -7.156 9.394 11.415 1.00 91.31 96 SER A CA 1
ATOM 741 C C . SER A 1 96 ? -6.255 10.080 12.446 1.00 91.31 96 SER A C 1
ATOM 743 O O . SER A 1 96 ? -5.259 9.490 12.862 1.00 91.31 96 SER A O 1
ATOM 745 N N . PRO A 1 97 ? -6.607 11.280 12.937 1.00 85.62 97 PRO A N 1
ATOM 746 C CA . PRO A 1 97 ? -5.842 11.927 13.994 1.00 85.62 97 PRO A CA 1
ATOM 747 C C . PRO A 1 97 ? -5.652 10.992 15.191 1.00 85.62 97 PRO A C 1
ATOM 749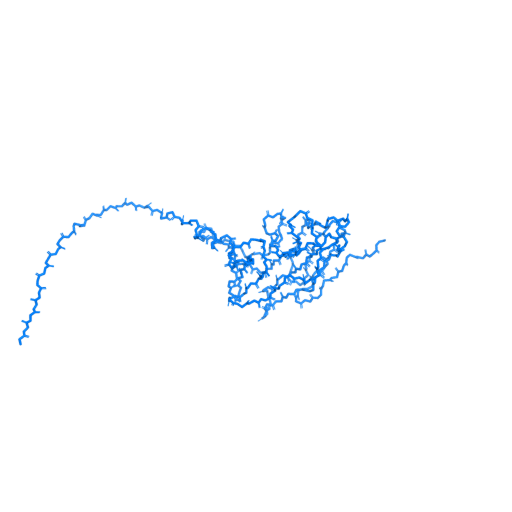 O O . PRO A 1 97 ? -6.616 10.438 15.733 1.00 85.62 97 PRO A O 1
ATOM 752 N N . LYS A 1 98 ? -4.401 10.806 15.615 1.00 79.50 98 LYS A N 1
ATOM 753 C CA . LYS A 1 98 ? -4.094 10.002 16.795 1.00 79.50 98 LYS A CA 1
ATOM 754 C C . LYS A 1 98 ? -4.593 10.742 18.037 1.00 79.50 98 LYS A C 1
ATOM 756 O O . LYS A 1 98 ? -4.134 11.840 18.339 1.00 79.50 98 LYS A O 1
ATOM 761 N N . LYS A 1 99 ? -5.520 10.138 18.787 1.00 74.38 99 LYS A N 1
ATOM 762 C CA . LYS A 1 99 ? -5.884 10.642 20.121 1.00 74.38 99 LYS A CA 1
ATOM 763 C C . LYS A 1 99 ? -4.663 10.488 21.033 1.00 74.38 99 LYS A C 1
ATOM 765 O O . LYS A 1 99 ? -4.076 9.407 21.080 1.00 74.38 99 LYS A O 1
ATOM 770 N N . SER A 1 100 ? -4.289 11.547 21.750 1.00 63.06 100 SER A N 1
ATOM 771 C CA . SER A 1 100 ? -2.985 11.748 22.416 1.00 63.06 100 SER A CA 1
ATOM 772 C C . SER A 1 100 ? -2.607 10.770 23.546 1.00 63.06 100 SER A C 1
ATOM 774 O O . SER A 1 100 ? -1.673 11.033 24.294 1.00 63.06 100 SER A O 1
ATOM 776 N N . LYS A 1 101 ? -3.293 9.633 23.693 1.00 67.25 101 LYS A N 1
ATOM 777 C CA . LYS A 1 101 ? -3.057 8.646 24.762 1.00 67.25 101 LYS A CA 1
ATOM 778 C C . LYS A 1 101 ? -3.109 7.187 24.302 1.00 67.25 101 LYS A C 1
ATOM 780 O O . LYS A 1 101 ? -2.864 6.296 25.107 1.00 67.25 101 LYS A O 1
ATOM 785 N N . ASN A 1 102 ? -3.406 6.927 23.028 1.00 71.25 102 ASN A N 1
ATOM 786 C CA . ASN A 1 102 ? -3.484 5.557 22.533 1.00 71.25 102 ASN A CA 1
ATOM 787 C C . ASN A 1 102 ? -2.102 5.078 22.084 1.00 71.25 102 ASN A C 1
ATOM 789 O O . ASN A 1 102 ? -1.449 5.706 21.246 1.00 71.25 102 ASN A O 1
ATOM 793 N N . ILE A 1 103 ? -1.664 3.955 22.648 1.00 77.62 103 ILE A N 1
ATOM 794 C CA . ILE A 1 103 ? -0.481 3.232 22.186 1.00 77.62 103 ILE A CA 1
ATOM 795 C C . ILE A 1 103 ? -0.800 2.631 20.810 1.00 77.62 103 ILE A C 1
ATOM 797 O O . ILE A 1 103 ? -1.902 2.140 20.579 1.00 77.62 103 ILE A O 1
ATOM 801 N N . GLY A 1 104 ? 0.165 2.709 19.893 1.00 82.31 104 GLY A N 1
ATOM 802 C CA . GLY A 1 104 ? 0.065 2.159 18.542 1.00 82.31 104 GLY A CA 1
ATOM 803 C C . GLY A 1 104 ? -0.342 3.130 17.443 1.00 82.31 104 GLY A C 1
ATOM 804 O O . GLY A 1 104 ? -0.238 4.355 17.594 1.00 82.31 104 GLY A O 1
ATOM 805 N N . ARG A 1 105 ? -0.689 2.559 16.288 1.00 88.00 105 ARG A N 1
ATOM 806 C CA . ARG A 1 105 ? -0.922 3.300 15.049 1.00 88.00 105 ARG A CA 1
ATOM 807 C C . ARG A 1 105 ? -2.316 3.935 15.030 1.00 88.00 105 ARG A C 1
ATOM 809 O O . ARG A 1 105 ? -3.268 3.346 15.543 1.00 88.00 105 ARG A O 1
ATOM 816 N N . PRO A 1 106 ? -2.457 5.144 14.464 1.00 91.38 106 PRO A N 1
ATOM 817 C CA . PRO A 1 106 ? -3.774 5.684 14.162 1.00 91.38 106 PRO A CA 1
ATOM 818 C C . PRO A 1 106 ? -4.528 4.785 13.174 1.00 91.38 106 PRO A C 1
ATOM 820 O O . PRO A 1 106 ? -3.922 4.048 12.399 1.00 91.38 106 PRO A O 1
ATOM 823 N N . MET A 1 107 ? -5.859 4.896 13.180 1.00 94.56 107 MET A N 1
ATOM 824 C CA . MET A 1 107 ? -6.723 4.212 12.216 1.00 94.56 107 MET A CA 1
ATOM 825 C C . MET A 1 107 ? -6.318 4.595 10.789 1.00 94.56 107 MET A C 1
ATOM 827 O O . MET A 1 107 ? -6.416 5.766 10.415 1.00 94.56 107 MET A O 1
ATOM 831 N N . THR A 1 108 ? -5.875 3.614 10.014 1.00 96.69 108 THR A N 1
ATOM 832 C CA . THR A 1 108 ? -5.419 3.749 8.633 1.00 96.69 108 THR A CA 1
ATOM 833 C C . THR A 1 108 ? -6.622 3.793 7.704 1.00 96.69 108 THR A C 1
ATOM 835 O O . THR A 1 108 ? -7.492 2.924 7.743 1.00 96.69 108 THR A O 1
ATOM 838 N N . LYS A 1 109 ? -6.676 4.832 6.873 1.00 97.69 109 LYS A N 1
ATOM 839 C CA . LYS A 1 109 ? -7.694 5.019 5.839 1.00 97.69 109 LYS A CA 1
ATOM 840 C C . LYS A 1 109 ? -7.177 4.571 4.486 1.00 97.69 109 LYS A C 1
ATOM 842 O O . LYS A 1 109 ? -7.888 3.880 3.769 1.00 97.69 109 LYS A O 1
ATOM 847 N N . ARG A 1 110 ? -5.950 4.970 4.146 1.00 97.94 110 ARG A N 1
ATOM 848 C CA . ARG A 1 110 ? -5.282 4.611 2.895 1.00 97.94 110 ARG A CA 1
ATOM 849 C C . ARG A 1 110 ? -3.796 4.434 3.131 1.00 97.94 110 ARG A C 1
ATOM 851 O O . ARG A 1 110 ? -3.228 5.118 3.980 1.00 97.94 110 ARG A O 1
ATOM 858 N N . LEU A 1 111 ? -3.179 3.537 2.380 1.00 96.94 111 LEU A N 1
ATOM 859 C CA . LEU A 1 111 ? -1.761 3.226 2.496 1.00 96.94 111 LEU A CA 1
ATOM 860 C C . LEU A 1 111 ? -1.178 2.966 1.111 1.00 96.94 111 LEU A C 1
ATOM 862 O O . LEU A 1 111 ? -1.729 2.165 0.356 1.00 96.94 111 LEU A O 1
ATOM 866 N N . ILE A 1 112 ? -0.060 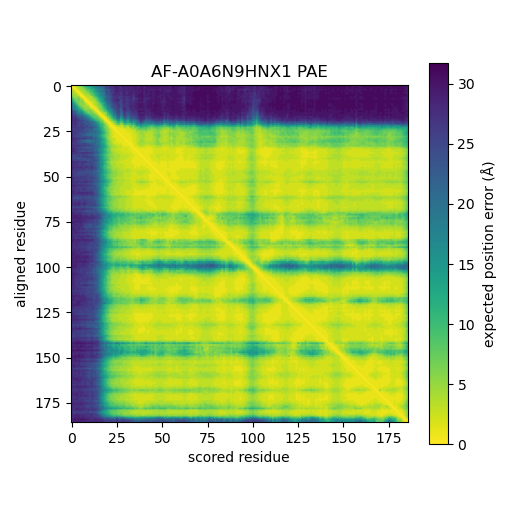3.619 0.798 1.00 97.62 112 ILE A N 1
ATOM 867 C CA . ILE A 1 112 ? 0.745 3.272 -0.375 1.00 97.62 112 ILE A CA 1
ATOM 868 C C . ILE A 1 112 ? 1.662 2.113 -0.007 1.00 97.62 112 ILE A C 1
ATOM 870 O O . ILE A 1 112 ? 2.362 2.155 1.008 1.00 97.62 112 ILE A O 1
ATOM 874 N N . VAL A 1 113 ? 1.661 1.098 -0.861 1.00 97.12 113 VAL A N 1
ATOM 875 C CA . VAL A 1 113 ? 2.534 -0.066 -0.771 1.00 97.12 113 VAL A CA 1
ATOM 876 C C . VAL A 1 113 ? 3.432 -0.077 -2.002 1.00 97.12 113 VAL A C 1
ATOM 878 O O . VAL A 1 113 ? 2.949 0.040 -3.126 1.00 97.12 113 VAL A O 1
ATOM 881 N N . ALA A 1 114 ? 4.736 -0.195 -1.792 1.00 96.06 114 ALA A N 1
ATOM 882 C CA . ALA A 1 114 ? 5.695 -0.469 -2.848 1.00 96.06 114 ALA A CA 1
ATOM 883 C C . ALA A 1 114 ? 5.808 -1.974 -3.080 1.00 96.06 114 ALA A C 1
ATOM 885 O O . ALA A 1 114 ? 5.721 -2.773 -2.149 1.00 96.06 114 ALA A O 1
ATOM 886 N N . GLU A 1 115 ? 6.053 -2.352 -4.326 1.00 95.25 115 GLU A N 1
ATOM 887 C CA . GLU A 1 115 ? 6.465 -3.692 -4.699 1.00 95.25 115 GLU A CA 1
ATOM 888 C C . GLU A 1 115 ? 7.875 -3.630 -5.278 1.00 95.25 115 GLU A C 1
ATOM 890 O O . GLU A 1 115 ? 8.122 -2.966 -6.289 1.00 95.25 115 GLU A O 1
ATOM 895 N N . ALA A 1 116 ? 8.815 -4.287 -4.607 1.00 93.25 116 ALA A N 1
ATOM 896 C CA . ALA A 1 116 ? 10.230 -4.253 -4.952 1.00 93.25 116 ALA A CA 1
ATOM 897 C C . ALA A 1 116 ? 10.996 -5.366 -4.240 1.00 93.25 116 ALA A C 1
ATOM 899 O O . ALA A 1 116 ? 10.495 -5.963 -3.290 1.00 93.25 116 ALA A O 1
ATOM 900 N N . ARG A 1 117 ? 12.226 -5.650 -4.675 1.00 90.88 117 ARG A N 1
ATOM 901 C CA . ARG A 1 117 ? 13.117 -6.557 -3.936 1.00 90.88 117 ARG A CA 1
ATOM 902 C C . ARG A 1 117 ? 13.396 -6.024 -2.527 1.00 90.88 117 ARG A C 1
ATOM 904 O O . ARG A 1 117 ? 13.385 -6.792 -1.571 1.00 90.88 117 ARG A O 1
ATOM 911 N N . ASP A 1 118 ? 13.672 -4.727 -2.436 1.00 84.56 118 ASP A N 1
ATOM 912 C CA . ASP A 1 118 ? 13.969 -3.977 -1.220 1.00 84.56 118 ASP A CA 1
ATOM 913 C C . ASP A 1 118 ? 13.417 -2.541 -1.328 1.00 84.56 118 ASP A C 1
ATOM 915 O O . ASP A 1 118 ? 12.894 -2.146 -2.371 1.00 84.56 118 ASP A O 1
ATOM 919 N N . GLY A 1 119 ? 13.530 -1.748 -0.260 1.00 81.12 119 GLY A N 1
ATOM 920 C CA . GLY A 1 119 ? 13.071 -0.352 -0.253 1.00 81.12 119 GLY A CA 1
ATOM 921 C C . GLY A 1 119 ? 13.918 0.606 -1.107 1.00 81.12 119 GLY A C 1
ATOM 922 O O . GLY A 1 119 ? 13.571 1.774 -1.248 1.00 81.12 119 GLY A O 1
ATOM 923 N N . ASN A 1 120 ? 15.031 0.153 -1.702 1.00 82.50 120 ASN A N 1
ATOM 924 C CA . ASN A 1 120 ? 15.971 1.045 -2.389 1.00 82.50 120 ASN A CA 1
ATOM 925 C C . ASN A 1 120 ? 15.567 1.335 -3.835 1.00 82.50 120 ASN A C 1
ATOM 927 O O . ASN A 1 120 ? 15.756 2.455 -4.323 1.00 82.50 120 ASN A O 1
ATOM 931 N N . CYS A 1 121 ? 15.059 0.322 -4.540 1.00 86.75 121 CYS A N 1
ATOM 932 C CA . CYS A 1 121 ? 14.723 0.435 -5.951 1.00 86.75 121 CYS A CA 1
ATOM 933 C C . CYS A 1 121 ? 13.320 -0.088 -6.209 1.00 86.75 121 CYS A C 1
ATOM 935 O O . CYS A 1 121 ? 13.106 -1.294 -6.302 1.00 86.75 121 CYS A O 1
ATOM 937 N N . ILE A 1 122 ? 12.356 0.826 -6.312 1.00 92.00 122 ILE A N 1
ATOM 938 C CA . ILE A 1 122 ? 10.957 0.434 -6.417 1.00 92.00 122 ILE A CA 1
ATOM 939 C C . ILE A 1 122 ? 10.619 0.078 -7.864 1.00 92.00 122 ILE A C 1
ATOM 941 O O . ILE A 1 122 ? 10.942 0.837 -8.785 1.00 92.00 122 ILE A O 1
ATOM 945 N N . ARG A 1 123 ? 9.988 -1.088 -8.056 1.00 92.38 123 ARG A N 1
ATOM 946 C CA . ARG A 1 123 ? 9.490 -1.526 -9.365 1.00 92.38 123 ARG A CA 1
ATOM 947 C C . ARG A 1 123 ? 8.171 -0.845 -9.685 1.00 92.38 123 ARG A C 1
ATOM 949 O O . ARG A 1 123 ? 8.007 -0.361 -10.796 1.00 92.38 123 ARG A O 1
ATOM 956 N N . GLN A 1 124 ? 7.252 -0.868 -8.723 1.00 94.56 124 GLN A N 1
ATOM 957 C CA . GLN A 1 124 ? 5.914 -0.303 -8.846 1.00 94.56 124 GLN A CA 1
ATOM 958 C C . GLN A 1 124 ? 5.265 -0.076 -7.484 1.00 94.56 124 GLN A C 1
ATOM 960 O O . GLN A 1 124 ? 5.761 -0.533 -6.453 1.00 94.56 124 GLN A O 1
ATOM 965 N N . PHE A 1 125 ? 4.139 0.622 -7.487 1.00 96.25 125 PHE A N 1
ATOM 966 C CA . PHE A 1 125 ? 3.352 0.951 -6.307 1.00 96.25 125 PHE A CA 1
ATOM 967 C C . PHE A 1 125 ? 1.912 0.473 -6.458 1.00 96.25 125 PHE A C 1
ATOM 969 O O . PHE A 1 125 ? 1.449 0.178 -7.554 1.00 96.25 125 PHE A O 1
ATOM 976 N N . LEU A 1 126 ? 1.183 0.440 -5.351 1.00 97.44 126 LEU A N 1
ATOM 977 C CA . LEU A 1 126 ? -0.267 0.264 -5.300 1.00 97.44 126 LEU A CA 1
ATOM 978 C C . LEU A 1 126 ? -0.838 0.968 -4.063 1.00 97.44 126 LEU A C 1
ATOM 980 O O . LEU A 1 126 ? -0.107 1.312 -3.131 1.00 97.44 126 LEU A O 1
ATOM 984 N N . ILE A 1 127 ? -2.149 1.189 -4.055 1.00 98.25 127 ILE A N 1
ATOM 985 C CA . ILE A 1 127 ? -2.876 1.823 -2.955 1.00 98.25 127 ILE A CA 1
ATOM 986 C C . ILE A 1 127 ? -3.844 0.813 -2.351 1.00 98.25 127 ILE A C 1
ATOM 988 O O . ILE A 1 127 ? -4.655 0.210 -3.053 1.00 98.25 127 ILE A O 1
ATOM 992 N N . LEU A 1 128 ? -3.788 0.679 -1.029 1.00 98.25 128 LEU A N 1
ATOM 993 C CA . LEU A 1 128 ? -4.829 0.044 -0.231 1.00 98.25 128 LEU A CA 1
ATOM 994 C C . LEU A 1 128 ? -5.760 1.136 0.301 1.00 98.25 128 LEU A C 1
ATOM 996 O O . LEU A 1 128 ? -5.292 2.062 0.965 1.00 98.25 128 LEU A O 1
ATOM 1000 N N . ASP A 1 129 ? -7.058 1.045 0.017 1.00 98.19 129 ASP A N 1
ATOM 1001 C CA . ASP A 1 129 ? -8.068 2.031 0.414 1.00 98.19 129 ASP A CA 1
ATOM 1002 C C . ASP A 1 129 ? -9.194 1.386 1.234 1.00 98.19 129 ASP A C 1
ATOM 1004 O O . ASP A 1 129 ? -9.877 0.458 0.797 1.00 98.19 129 ASP A O 1
ATOM 1008 N N . PHE A 1 130 ? -9.395 1.914 2.439 1.00 97.88 130 PHE A N 1
ATOM 1009 C CA . PHE A 1 130 ? -10.368 1.459 3.430 1.00 97.88 130 PHE A CA 1
ATOM 1010 C C . PHE A 1 130 ? -11.453 2.514 3.715 1.00 97.88 130 PHE A C 1
ATOM 1012 O O . PHE A 1 130 ? -12.163 2.434 4.717 1.00 97.88 130 PHE A O 1
ATOM 1019 N N . THR A 1 131 ? -11.582 3.530 2.859 1.00 97.19 131 THR A N 1
ATOM 1020 C CA . THR A 1 131 ? -12.563 4.623 3.006 1.00 97.19 131 THR A CA 1
ATOM 1021 C C . THR A 1 131 ? -13.935 4.309 2.409 1.00 97.19 131 THR A C 1
ATOM 1023 O O . THR A 1 131 ? -14.891 5.048 2.643 1.00 97.19 131 THR A O 1
ATOM 1026 N N . LEU A 1 132 ? -14.042 3.221 1.646 1.00 95.88 132 LEU A N 1
ATOM 1027 C CA . LEU A 1 132 ? -15.262 2.786 0.966 1.00 95.88 132 LEU A CA 1
ATOM 1028 C C . LEU A 1 132 ? -16.107 1.855 1.850 1.00 95.88 132 LEU A C 1
ATOM 1030 O O . LEU A 1 132 ? -15.812 1.634 3.020 1.00 95.88 132 LEU A O 1
ATOM 1034 N N . ASN A 1 133 ? -17.164 1.274 1.277 1.00 97.00 133 ASN A N 1
ATOM 1035 C CA . ASN A 1 133 ? -17.984 0.244 1.926 1.00 97.00 133 ASN A CA 1
ATOM 1036 C C . ASN A 1 133 ? -17.335 -1.156 1.941 1.00 97.00 133 ASN A C 1
ATOM 1038 O O . ASN A 1 133 ? -17.826 -2.051 2.625 1.00 97.00 133 ASN A O 1
ATOM 1042 N N . LYS A 1 134 ? -16.246 -1.349 1.192 1.00 96.25 134 LYS A N 1
ATOM 1043 C CA . LYS A 1 134 ? -15.394 -2.543 1.193 1.00 96.25 134 LYS A CA 1
ATOM 1044 C C . LYS A 1 134 ? -13.934 -2.134 0.956 1.00 96.25 134 LYS A C 1
ATOM 1046 O O . LYS A 1 134 ? -13.723 -1.097 0.326 1.00 96.25 134 LYS A O 1
ATOM 1051 N N . PRO A 1 135 ? -12.939 -2.927 1.390 1.00 97.31 135 PRO A N 1
ATOM 1052 C CA . PRO A 1 135 ? -11.546 -2.684 1.035 1.00 97.31 135 PRO A CA 1
ATOM 1053 C C . PRO A 1 135 ? -11.365 -2.644 -0.484 1.00 97.31 135 PRO A C 1
ATOM 1055 O O . PRO A 1 135 ? -11.940 -3.465 -1.206 1.00 97.31 135 PRO A O 1
ATOM 1058 N N . PHE A 1 136 ? -10.551 -1.709 -0.954 1.00 98.00 136 PHE A N 1
ATOM 1059 C CA . PHE A 1 136 ? -10.164 -1.581 -2.350 1.00 98.00 136 PHE A CA 1
ATOM 1060 C C . PHE A 1 136 ? -8.644 -1.635 -2.477 1.00 98.00 136 PHE A C 1
ATOM 1062 O O . PHE A 1 136 ? -7.918 -1.099 -1.641 1.00 98.00 136 PHE A O 1
ATOM 1069 N N . ILE A 1 137 ? -8.178 -2.305 -3.525 1.00 97.94 137 ILE A N 1
ATOM 1070 C CA . ILE A 1 137 ? -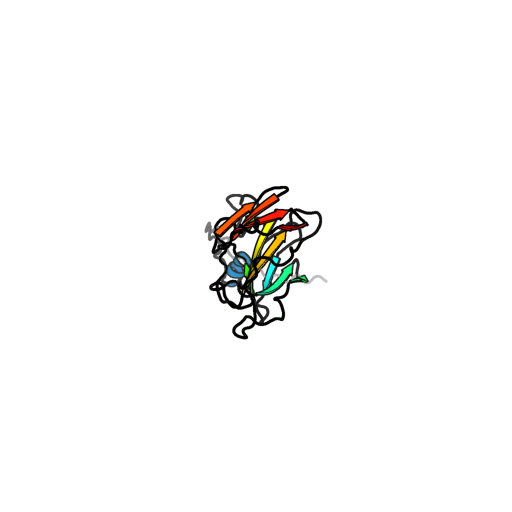6.771 -2.390 -3.901 1.00 97.94 137 ILE A CA 1
ATOM 1071 C C . ILE A 1 137 ? -6.701 -1.830 -5.313 1.00 97.94 137 ILE A C 1
ATOM 1073 O O . ILE A 1 137 ? -7.394 -2.338 -6.196 1.00 97.94 137 ILE A O 1
ATOM 1077 N N . SER A 1 138 ? -5.922 -0.770 -5.511 1.00 97.75 138 SER A N 1
ATOM 1078 C CA . SER A 1 138 ? -5.729 -0.216 -6.848 1.00 97.75 138 SER A CA 1
ATOM 1079 C C . SER A 1 138 ? -4.994 -1.207 -7.746 1.00 97.75 138 SER A C 1
ATOM 1081 O O . SER A 1 138 ? -4.294 -2.110 -7.280 1.00 97.75 138 SER A O 1
ATOM 1083 N N . GLU A 1 139 ? -5.068 -0.973 -9.052 1.00 96.12 139 GLU A N 1
ATOM 1084 C CA . GLU A 1 139 ? -4.056 -1.517 -9.950 1.00 96.12 139 GLU A CA 1
ATOM 1085 C C . GLU A 1 139 ? -2.666 -0.989 -9.566 1.00 96.12 139 GLU A C 1
ATOM 1087 O O . GLU A 1 139 ? -2.524 0.024 -8.862 1.00 96.12 139 GLU A O 1
ATOM 1092 N N . ARG A 1 140 ? -1.635 -1.718 -9.991 1.00 95.31 140 ARG A N 1
ATOM 1093 C CA . ARG A 1 140 ? -0.251 -1.298 -9.786 1.00 95.31 140 ARG A CA 1
ATOM 1094 C C . ARG A 1 140 ? 0.072 -0.127 -10.718 1.00 95.31 140 ARG A C 1
ATOM 1096 O O . ARG A 1 140 ? -0.430 -0.081 -11.835 1.00 95.31 140 ARG A O 1
ATOM 1103 N N . PHE A 1 141 ? 0.882 0.818 -10.254 1.00 95.12 141 PHE A N 1
ATOM 1104 C CA . PHE A 1 141 ? 1.212 2.046 -10.979 1.00 95.12 141 PHE A CA 1
ATO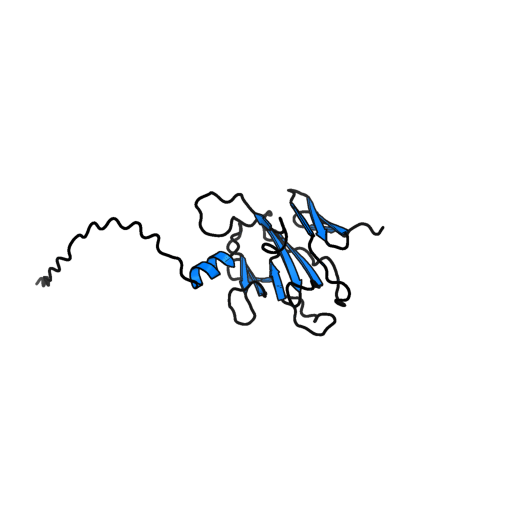M 1105 C C . PHE A 1 141 ? 2.654 2.485 -10.730 1.00 95.12 141 PHE A C 1
ATOM 1107 O O . PHE A 1 141 ? 3.254 2.127 -9.713 1.00 95.12 141 PHE A O 1
ATOM 1114 N N . GLY A 1 142 ? 3.179 3.298 -11.652 1.00 89.69 142 GLY A N 1
ATOM 1115 C CA . GLY A 1 142 ? 4.614 3.514 -11.800 1.00 89.69 142 GLY A CA 1
ATOM 1116 C C . GLY A 1 142 ? 5.255 2.204 -12.240 1.00 89.69 142 GLY A C 1
ATOM 1117 O O . GLY A 1 142 ? 5.322 1.275 -11.448 1.00 89.69 142 GLY A O 1
ATOM 1118 N N . ASP A 1 143 ? 5.674 2.086 -13.496 1.00 84.12 143 ASP A N 1
ATOM 1119 C CA . ASP A 1 143 ? 6.229 0.828 -14.003 1.00 84.12 143 ASP A CA 1
ATOM 1120 C C . ASP A 1 143 ? 7.708 0.987 -14.350 1.00 84.12 143 ASP A C 1
ATOM 1122 O O . ASP A 1 143 ? 8.108 1.825 -15.157 1.00 84.12 143 ASP A O 1
ATOM 1126 N N . ASN A 1 144 ? 8.534 0.170 -13.706 1.00 84.88 144 ASN A N 1
ATOM 1127 C CA . ASN A 1 144 ? 9.963 0.063 -13.960 1.00 84.88 144 ASN A CA 1
ATOM 1128 C C . ASN A 1 144 ? 10.368 -1.421 -13.934 1.00 84.88 144 ASN A C 1
ATOM 1130 O O . ASN A 1 144 ? 11.101 -1.863 -13.044 1.00 84.88 144 ASN A O 1
ATOM 1134 N N . PRO A 1 145 ? 9.885 -2.226 -14.896 1.00 80.12 145 PRO A N 1
ATOM 1135 C CA . PRO A 1 145 ? 10.053 -3.676 -14.862 1.00 80.12 145 PRO A CA 1
ATOM 1136 C C . PRO A 1 145 ? 11.523 -4.073 -15.054 1.00 80.12 145 PRO A C 1
ATOM 1138 O O . PRO A 1 145 ? 11.997 -5.037 -14.456 1.00 80.12 145 PRO A O 1
ATOM 1141 N N . GLU A 1 146 ? 12.256 -3.266 -15.823 1.00 81.69 146 GLU A N 1
ATOM 1142 C CA . GLU A 1 146 ? 13.677 -3.433 -16.135 1.00 81.69 146 GLU A CA 1
ATOM 1143 C C . GLU A 1 146 ? 14.614 -2.966 -15.012 1.00 81.69 146 GLU A C 1
ATOM 1145 O O . GLU A 1 146 ? 15.826 -3.138 -15.118 1.00 81.69 146 GLU A O 1
ATOM 1150 N N . MET A 1 147 ? 14.087 -2.325 -13.962 1.00 81.56 147 MET A N 1
ATOM 1151 C CA . MET A 1 147 ? 14.870 -1.761 -12.856 1.00 81.56 147 MET A CA 1
ATOM 1152 C C . MET A 1 147 ? 15.972 -0.772 -13.288 1.00 81.56 147 MET A C 1
ATOM 1154 O O . MET A 1 147 ? 16.942 -0.548 -12.564 1.00 81.56 147 MET A O 1
ATOM 1158 N N . LYS A 1 148 ? 15.828 -0.145 -14.465 1.00 77.75 148 LYS A N 1
ATOM 1159 C CA . LYS A 1 148 ? 16.825 0.783 -15.032 1.00 77.75 148 LYS A CA 1
ATOM 1160 C C . LYS A 1 148 ? 16.874 2.110 -14.280 1.00 77.75 148 LYS A C 1
ATOM 1162 O O . LYS A 1 148 ? 17.946 2.695 -14.149 1.00 77.75 148 LYS A O 1
ATOM 1167 N N . LEU A 1 149 ? 15.726 2.581 -13.786 1.00 79.62 149 LEU A N 1
ATOM 1168 C CA . LEU A 1 149 ? 15.603 3.817 -13.012 1.00 79.62 149 LEU A CA 1
ATOM 1169 C C . LEU A 1 149 ? 14.745 3.564 -11.778 1.00 79.62 149 LEU A C 1
ATOM 1171 O O . LEU A 1 149 ? 13.542 3.381 -11.894 1.00 79.62 149 LEU A O 1
ATOM 1175 N N . CYS A 1 150 ? 15.347 3.570 -10.590 1.00 84.69 150 CYS A N 1
ATOM 1176 C CA . CYS A 1 150 ? 14.612 3.322 -9.352 1.00 84.69 150 CYS A CA 1
ATOM 1177 C C . CYS A 1 150 ? 13.480 4.332 -9.158 1.00 84.69 150 CYS A C 1
ATOM 1179 O O . CYS A 1 150 ? 13.741 5.526 -8.962 1.00 84.69 150 CYS A O 1
ATOM 1181 N N . LEU A 1 151 ? 12.234 3.848 -9.164 1.00 89.81 151 LEU A N 1
ATOM 1182 C CA . LEU A 1 151 ? 11.094 4.692 -8.850 1.00 89.81 151 LEU A CA 1
ATOM 1183 C C . LEU A 1 151 ? 11.177 5.122 -7.389 1.00 89.81 151 LEU A C 1
ATOM 1185 O O . LEU A 1 151 ? 11.610 4.373 -6.512 1.00 89.81 151 LEU A O 1
ATOM 1189 N N . LYS A 1 152 ? 10.773 6.362 -7.130 1.00 91.69 152 LYS A N 1
ATOM 1190 C CA . LYS A 1 152 ? 10.777 6.940 -5.789 1.00 91.69 152 LYS A CA 1
ATOM 1191 C C . LYS A 1 152 ? 9.461 7.648 -5.555 1.00 91.69 152 LYS A C 1
ATOM 1193 O O . LYS A 1 152 ? 9.143 8.592 -6.276 1.00 91.69 152 LYS A O 1
ATOM 1198 N N . LEU A 1 153 ? 8.748 7.235 -4.514 1.00 94.19 153 LEU A N 1
ATOM 1199 C CA . LEU A 1 153 ? 7.641 8.012 -3.980 1.00 94.19 153 LEU A CA 1
ATOM 1200 C C . LEU A 1 153 ? 8.208 9.298 -3.369 1.00 94.19 153 LEU A C 1
ATOM 1202 O O . LEU A 1 153 ? 9.187 9.271 -2.624 1.00 94.19 153 LEU A O 1
ATOM 1206 N N . LYS A 1 154 ? 7.629 10.442 -3.726 1.00 94.50 154 LYS A N 1
ATOM 1207 C CA . LYS A 1 154 ? 8.053 11.759 -3.234 1.00 94.50 154 LYS A CA 1
ATOM 1208 C C . LYS A 1 154 ? 7.081 12.326 -2.219 1.00 94.50 154 LYS A C 1
ATOM 1210 O O . LYS A 1 154 ? 7.511 12.931 -1.244 1.00 94.50 154 LYS A O 1
ATOM 1215 N N . ASN A 1 155 ? 5.786 12.166 -2.469 1.00 95.50 155 ASN A N 1
ATOM 1216 C CA . ASN A 1 155 ? 4.730 12.671 -1.603 1.00 95.50 155 ASN A CA 1
ATOM 1217 C C . ASN A 1 155 ? 3.389 12.033 -1.980 1.00 95.50 155 ASN A C 1
ATOM 1219 O O . ASN A 1 155 ? 3.191 11.613 -3.121 1.00 95.50 155 ASN A O 1
ATOM 1223 N N . ALA A 1 156 ? 2.439 12.067 -1.052 1.00 96.88 156 ALA A N 1
ATOM 1224 C CA . ALA A 1 156 ? 1.037 11.819 -1.341 1.00 96.88 156 ALA A CA 1
ATOM 1225 C C . ALA A 1 156 ? 0.165 12.902 -0.700 1.00 96.88 156 ALA A C 1
ATOM 1227 O O . ALA A 1 156 ? 0.297 13.234 0.476 1.00 96.88 156 ALA A O 1
ATOM 1228 N N . LYS A 1 157 ? -0.746 13.469 -1.489 1.00 97.44 157 LYS A N 1
ATOM 1229 C CA . LYS A 1 157 ? -1.768 14.399 -1.015 1.00 97.44 157 LYS A CA 1
ATOM 1230 C C . LYS A 1 157 ? -3.123 13.719 -1.108 1.00 97.44 157 LYS A C 1
ATOM 1232 O O . LYS A 1 157 ? -3.701 13.628 -2.190 1.00 97.44 157 LYS A O 1
ATOM 1237 N N . TRP A 1 158 ? -3.623 13.269 0.035 1.00 97.50 158 TRP A N 1
ATOM 1238 C CA . TRP A 1 158 ? -4.908 12.589 0.133 1.00 97.50 158 TRP A CA 1
ATOM 1239 C C . TRP A 1 158 ? -6.075 13.567 0.056 1.00 97.50 158 TRP A C 1
ATOM 1241 O O . TRP A 1 158 ? -6.098 14.587 0.746 1.00 97.50 158 TRP A O 1
ATOM 1251 N N . GLY A 1 159 ? -7.063 13.238 -0.770 1.00 96.81 159 GLY A N 1
ATOM 1252 C CA . GLY A 1 159 ? -8.343 13.934 -0.821 1.00 96.81 159 G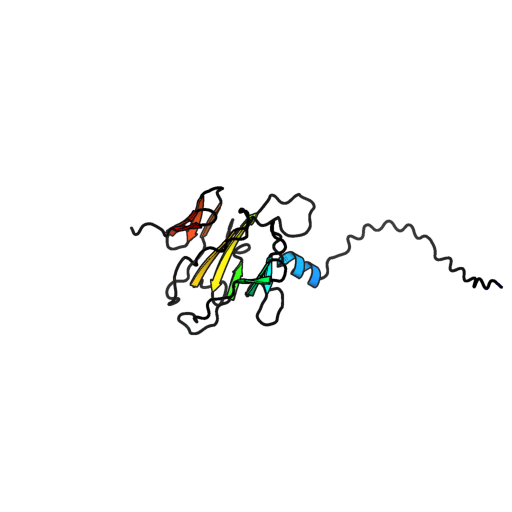LY A CA 1
ATOM 1253 C C . GLY A 1 159 ? -9.514 12.964 -0.726 1.00 96.81 159 GLY A C 1
ATOM 1254 O O . GLY A 1 159 ? -9.354 11.744 -0.755 1.00 96.81 159 GLY A O 1
ATOM 1255 N N . VAL A 1 160 ? -10.721 13.504 -0.560 1.00 95.25 160 VAL A N 1
ATOM 1256 C CA . VAL A 1 160 ? -11.927 12.679 -0.366 1.00 95.25 160 VAL A CA 1
ATOM 1257 C C . VAL A 1 160 ? -12.313 11.939 -1.647 1.00 95.25 160 VAL A C 1
ATOM 1259 O O . VAL A 1 160 ? -12.636 10.762 -1.580 1.00 95.25 160 VAL A O 1
ATOM 1262 N N . LYS A 1 161 ? -12.275 12.624 -2.797 1.00 96.31 161 LYS A N 1
ATOM 1263 C CA . LYS A 1 161 ? -12.616 12.051 -4.113 1.00 96.31 161 LYS A CA 1
ATOM 1264 C C . LYS A 1 161 ? -11.377 11.710 -4.933 1.00 96.31 161 LYS A C 1
ATOM 1266 O O . LYS A 1 161 ? -11.336 10.681 -5.599 1.00 96.31 161 LYS A O 1
ATOM 1271 N N . GLU A 1 162 ? -10.376 12.576 -4.862 1.00 97.00 162 GLU A N 1
ATOM 1272 C CA . GLU A 1 162 ? -9.156 12.511 -5.653 1.00 97.00 162 GLU A CA 1
ATOM 1273 C C . GLU A 1 162 ? -7.951 12.705 -4.738 1.00 97.00 162 GLU A C 1
ATOM 1275 O O . GLU A 1 162 ? -7.971 13.577 -3.869 1.00 97.00 162 GLU A O 1
ATOM 1280 N N . SER A 1 163 ? -6.910 11.906 -4.942 1.00 98.00 163 SER A N 1
ATOM 1281 C CA . SER A 1 163 ? -5.617 12.051 -4.281 1.00 98.00 163 SER A CA 1
ATOM 1282 C C . SER A 1 163 ? -4.516 12.190 -5.324 1.00 98.00 163 SER A C 1
ATOM 1284 O O . SER A 1 163 ? -4.606 11.625 -6.412 1.00 98.00 163 SER A O 1
ATOM 1286 N N . ARG A 1 164 ? -3.471 12.944 -4.988 1.00 97.75 164 ARG A N 1
ATOM 1287 C CA . ARG A 1 164 ? -2.320 13.178 -5.867 1.00 97.75 164 ARG A CA 1
ATOM 1288 C C . ARG A 1 164 ? -1.110 12.453 -5.320 1.00 97.75 164 ARG A C 1
ATOM 1290 O O . ARG A 1 164 ? -0.690 12.748 -4.201 1.00 97.75 164 ARG A O 1
ATOM 1297 N N . ILE A 1 165 ? -0.563 11.532 -6.098 1.00 97.44 165 ILE A N 1
ATOM 1298 C CA . ILE A 1 165 ? 0.611 10.748 -5.730 1.00 97.44 165 ILE A CA 1
ATOM 1299 C C . ILE A 1 165 ? 1.775 11.223 -6.587 1.00 97.44 165 ILE A C 1
ATOM 1301 O O . ILE A 1 165 ? 1.748 11.103 -7.807 1.00 97.44 165 ILE A O 1
ATOM 1305 N N . THR A 1 166 ? 2.784 11.814 -5.960 1.00 96.00 166 THR A N 1
ATOM 1306 C CA . THR A 1 166 ? 3.955 12.326 -6.672 1.00 96.00 166 THR A CA 1
ATOM 1307 C C . THR A 1 166 ? 5.052 11.281 -6.624 1.00 96.00 166 THR A C 1
ATOM 1309 O O . THR A 1 166 ? 5.561 10.961 -5.547 1.00 96.00 166 THR A O 1
ATOM 1312 N N . LEU A 1 167 ? 5.420 10.777 -7.792 1.00 93.56 167 LEU A N 1
ATOM 1313 C CA . LEU A 1 167 ? 6.578 9.925 -8.007 1.00 93.56 167 LEU A CA 1
ATOM 1314 C C . LEU A 1 167 ? 7.709 10.754 -8.647 1.00 93.56 167 LEU A C 1
ATOM 1316 O O . LEU A 1 167 ? 7.563 11.952 -8.892 1.00 93.56 167 LEU A O 1
ATOM 1320 N N . GLY A 1 168 ? 8.875 10.144 -8.862 1.00 89.88 168 GLY A N 1
ATOM 1321 C CA . GLY A 1 168 ? 10.012 10.814 -9.507 1.00 89.88 168 GLY A CA 1
ATOM 1322 C C . GLY A 1 168 ? 9.787 11.164 -10.984 1.00 89.88 168 GLY A C 1
ATOM 1323 O O . GLY A 1 168 ? 10.441 12.069 -11.487 1.00 89.88 168 GLY A O 1
ATOM 1324 N N . ASP A 1 169 ? 8.873 10.460 -11.642 1.00 88.62 169 ASP A N 1
ATOM 1325 C CA . ASP A 1 169 ? 8.507 10.552 -13.059 1.00 88.62 169 ASP A CA 1
ATOM 1326 C C . ASP A 1 169 ? 7.242 11.392 -13.312 1.00 88.62 169 ASP A C 1
ATOM 1328 O O . ASP A 1 169 ? 6.956 11.732 -14.454 1.00 88.62 169 ASP A O 1
ATOM 1332 N N . GLY A 1 170 ? 6.492 11.773 -12.271 1.00 93.19 170 GLY A N 1
ATOM 1333 C CA . GLY A 1 170 ? 5.339 12.658 -12.428 1.00 93.19 170 GLY A CA 1
ATOM 1334 C C . GLY A 1 170 ? 4.313 12.585 -11.303 1.00 93.19 170 GLY A C 1
ATOM 1335 O O . GLY A 1 170 ? 4.557 12.058 -10.214 1.00 93.19 170 GLY A O 1
ATOM 1336 N N . VAL A 1 171 ? 3.141 13.169 -11.560 1.00 96.06 171 VAL A N 1
ATOM 1337 C CA . VAL A 1 171 ? 2.007 13.177 -10.628 1.00 96.06 171 VAL A CA 1
ATOM 1338 C C . VAL A 1 171 ? 0.916 12.258 -11.150 1.00 96.06 171 VAL A C 1
ATOM 1340 O O . VAL A 1 171 ? 0.300 12.536 -12.171 1.00 96.06 171 VAL A O 1
ATOM 1343 N N . TYR A 1 172 ? 0.646 11.210 -10.386 1.00 97.12 172 TYR A N 1
ATOM 1344 C CA . TYR A 1 172 ? -0.435 10.269 -10.616 1.00 97.12 172 TYR A CA 1
ATOM 1345 C C . TYR A 1 172 ? -1.686 10.724 -9.864 1.00 97.12 172 TYR A C 1
ATOM 1347 O O . TYR A 1 172 ? -1.609 11.216 -8.729 1.00 97.12 172 TYR A O 1
ATOM 1355 N N . ILE A 1 173 ? -2.850 10.539 -10.480 1.00 97.81 173 ILE A N 1
ATOM 1356 C CA . ILE A 1 173 ? -4.139 10.890 -9.890 1.00 97.81 173 ILE A CA 1
ATOM 1357 C C . ILE A 1 173 ? -4.881 9.617 -9.503 1.00 97.81 173 ILE A C 1
ATOM 1359 O O . ILE A 1 173 ? -5.314 8.852 -10.357 1.00 97.81 173 ILE A O 1
ATOM 1363 N N . TYR A 1 174 ? -5.070 9.413 -8.203 1.00 97.94 174 TYR A N 1
ATOM 1364 C CA . TYR A 1 174 ? -5.901 8.334 -7.683 1.00 97.94 174 TYR A CA 1
ATOM 1365 C C . TYR A 1 174 ? -7.324 8.835 -7.437 1.00 97.94 174 TYR A C 1
ATOM 1367 O O . TYR A 1 174 ? -7.552 9.687 -6.569 1.00 97.94 174 TYR A O 1
ATOM 1375 N N . ARG A 1 175 ? -8.297 8.283 -8.167 1.00 97.31 175 ARG A N 1
ATOM 1376 C CA . ARG A 1 175 ? -9.724 8.480 -7.882 1.00 97.31 175 ARG A CA 1
ATOM 1377 C C . ARG A 1 175 ? -10.176 7.421 -6.882 1.00 97.31 175 ARG A C 1
ATOM 1379 O O . ARG A 1 175 ? -9.992 6.232 -7.104 1.00 97.31 175 ARG A O 1
ATOM 1386 N N . THR A 1 176 ? -10.776 7.851 -5.775 1.00 96.50 176 THR A N 1
ATOM 1387 C CA . THR A 1 176 ? -11.125 6.969 -4.646 1.00 96.50 176 THR A CA 1
ATOM 1388 C C . THR A 1 176 ? -11.996 5.793 -5.098 1.00 96.50 176 THR A C 1
ATOM 1390 O O . THR A 1 176 ? -13.096 6.001 -5.606 1.00 96.50 176 THR A O 1
ATOM 1393 N N . GLY A 1 177 ? -11.504 4.566 -4.898 1.00 94.25 177 GLY A N 1
ATOM 1394 C CA . GLY A 1 177 ? -12.171 3.323 -5.300 1.00 94.25 177 GLY A CA 1
ATOM 1395 C C . GLY A 1 177 ? -12.145 3.020 -6.792 1.00 94.25 177 GLY A C 1
ATOM 1396 O O . GLY A 1 177 ? -12.991 2.265 -7.269 1.00 94.25 177 GLY A O 1
ATOM 1397 N N . SER A 1 178 ? -11.232 3.644 -7.530 1.00 95.19 178 SER A N 1
ATOM 1398 C CA . SER A 1 178 ? -1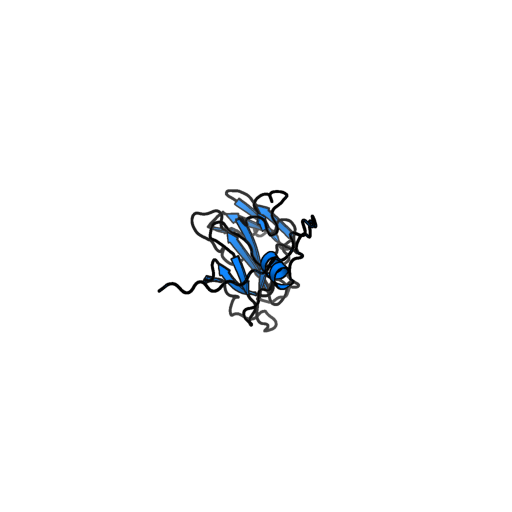1.150 3.565 -8.982 1.00 95.19 178 SER A CA 1
ATOM 1399 C C . SER A 1 178 ? -9.690 3.486 -9.446 1.00 95.19 178 SER A C 1
ATOM 1401 O O . SER A 1 178 ? -8.787 3.171 -8.668 1.00 95.19 178 SER A O 1
ATOM 1403 N N . GLU A 1 179 ? -9.482 3.713 -10.737 1.00 91.62 179 GLU A N 1
ATOM 1404 C CA . GLU A 1 179 ? -8.190 3.652 -11.407 1.00 91.62 179 GLU A CA 1
ATOM 1405 C C . GLU A 1 179 ? -7.223 4.754 -10.949 1.00 91.62 179 GLU A C 1
ATOM 1407 O O . GLU A 1 179 ? -7.597 5.764 -10.333 1.00 91.62 179 GLU A O 1
ATOM 1412 N N . ILE A 1 180 ? -5.954 4.540 -11.291 1.00 95.94 180 ILE A N 1
ATOM 1413 C CA . ILE A 1 180 ? -4.893 5.530 -11.163 1.00 95.94 180 ILE A CA 1
ATOM 1414 C C . ILE A 1 180 ? -4.596 6.069 -12.556 1.00 95.94 180 ILE A C 1
ATOM 1416 O O . ILE A 1 180 ? -4.284 5.313 -13.469 1.00 95.94 180 ILE A O 1
ATOM 1420 N N . ILE A 1 181 ? -4.677 7.385 -12.703 1.00 96.19 181 ILE A N 1
ATOM 1421 C CA . ILE A 1 181 ? -4.393 8.073 -13.958 1.00 96.19 181 ILE A CA 1
ATOM 1422 C C . ILE A 1 181 ? -2.911 8.470 -13.940 1.00 96.19 181 ILE A C 1
ATOM 1424 O O . ILE A 1 181 ? -2.494 9.135 -12.980 1.00 96.19 181 ILE A O 1
ATOM 1428 N N . PRO A 1 182 ? -2.112 8.061 -14.941 1.00 94.81 182 PRO A N 1
ATOM 1429 C CA . PRO A 1 182 ? -0.708 8.444 -15.039 1.00 94.81 182 PRO A CA 1
ATOM 1430 C C . PRO A 1 182 ? -0.550 9.951 -15.298 1.00 94.81 182 PRO A C 1
ATOM 1432 O O . PRO A 1 182 ? -1.521 10.617 -15.671 1.00 94.81 182 PRO A O 1
ATOM 1435 N N . PRO A 1 183 ? 0.653 10.514 -15.089 1.00 91.94 183 PRO A N 1
ATOM 1436 C CA . PRO A 1 183 ? 0.951 11.863 -15.553 1.00 91.94 183 PRO A CA 1
ATOM 1437 C C . PRO A 1 183 ? 0.694 11.973 -17.062 1.00 91.94 183 PRO A C 1
ATOM 1439 O O . PRO A 1 183 ? 0.963 11.032 -17.806 1.00 91.94 183 PRO A O 1
ATOM 1442 N N . GLU A 1 184 ? 0.171 13.116 -17.509 1.00 84.44 184 GLU A N 1
ATOM 1443 C CA . GLU A 1 184 ? 0.074 13.409 -18.942 1.00 84.44 184 GLU A CA 1
ATOM 1444 C C . GLU A 1 184 ? 1.482 13.360 -19.556 1.00 84.44 184 GLU A C 1
ATOM 1446 O O . GLU A 1 184 ? 2.413 13.958 -19.007 1.00 84.44 184 GLU A O 1
ATOM 1451 N N . GLU A 1 185 ? 1.640 12.624 -20.661 1.00 65.69 185 GLU A N 1
ATOM 1452 C CA . GLU A 1 185 ? 2.882 12.620 -21.439 1.00 65.69 185 GLU A CA 1
ATOM 1453 C C . GLU A 1 185 ? 3.163 14.060 -21.898 1.00 65.69 185 GLU A C 1
ATOM 1455 O O . GLU A 1 185 ? 2.336 14.666 -22.584 1.00 65.69 185 GLU A O 1
ATOM 1460 N N . GLN A 1 186 ? 4.290 14.626 -21.454 1.00 47.22 186 GLN A N 1
ATOM 1461 C CA . GLN A 1 186 ? 4.769 15.946 -21.884 1.00 47.22 186 GLN A CA 1
ATOM 1462 C C . GLN A 1 186 ? 5.600 15.846 -23.157 1.00 47.22 186 GLN A C 1
ATOM 1464 O O . GLN A 1 186 ? 6.417 14.901 -23.248 1.00 47.22 186 GLN A O 1
#

Sequence (186 aa):
MFKLNLFSLLLLASIGNSSHARALTDEQIRAISYTYPTTFGDLKFYDANDRLDIMAARIELNSKSILLPTSTRDGWGNTLSLMPMDGEVPNAIDSSPKKSKNIGRPMTKRLIVAEARDGNCIRQFLILDFTLNKPFISERFGDNPEMKLCLKLKNAKWGVKESRITLGDGVYIYRTGSEIIPPEEQ

Solvent-accessible surface area (backbone atoms only — not comparable to full-atom values): 10888 Å² total; per-residue (Å²): 139,86,82,84,82,87,76,89,76,91,73,81,86,74,88,68,91,67,91,67,76,78,77,76,49,73,66,54,50,48,53,39,74,49,38,42,37,35,85,83,40,44,33,37,29,22,25,90,82,77,41,80,35,61,67,5,50,32,33,26,50,64,91,37,82,76,46,66,48,66,90,66,52,46,60,85,70,43,70,44,20,38,28,69,34,68,84,82,30,66,54,29,44,44,58,47,86,68,63,98,78,64,85,62,60,42,47,35,37,30,38,36,31,37,37,18,70,50,95,81,45,29,32,29,31,33,40,42,36,44,80,59,99,56,81,37,70,44,69,76,45,66,88,26,67,65,59,84,60,59,48,42,78,64,39,38,49,86,48,88,60,50,25,43,37,30,42,78,89,40,53,29,40,38,37,69,93,50,62,71,43,71,50,78,89,127

Nearest PDB structures (foldseek):
  8eti-assembly1_5  TM=3.840E-01  e=5.429E+00  Schizosaccharomyces pombe
  3w58-assembly2_D  TM=4.257E-01  e=7.124E+00  Homo sapiens

Foldseek 3Di:
DDDDDDDDDDDDPPPDPDPPPPDDDPVRVLCQAAWAQEPQGTKFFAPPVRDTDQFHQFIDGPNHTDDGADPQAALVRADKGKGWCPPPEPAQWDFDDDDPPDRGDGHTAKTKIFIGNDPPATQWIWMWGRPDPDIAIEDTDDHDRNSPDRKDFHHKADDDQWIWTQIPVGIWIDGHRDYIRDPDDD

Organism: NCBI:txid2692179

Mean predicted aligned error: 8.8 Å

Secondary structure (DSSP, 8-state):
----------------------PPPHHHHHHHHHEEEETTEEEEEE-TTS-B-SSBSEEEETTEEEE---SSPPTTSPPPEEEE-TTTSTTSEEEPPPPTT--SPPPEEEEEEEEESSSSSB-EEEEEE-SSSS-EEPPPBS--TT-SS-B-EEEEE--SSEEEEEESS-EEEEETTS-EEPPPP-

pLDDT: mean 85.51, std 17.17, range [34.5, 98.25]